Protein AF-A0A3D4P963-F1 (afdb_monomer)

Nearest PDB structures (foldseek):
  2ea6-assembly1_A  TM=4.204E-01  e=8.878E+00  Homo sapiens

Secondary structure (DSSP, 8-state):
---------S-HHHHS--HHHHHHHHHHHHTT--HHHHHHHHHHHTSTTB-TTS-B---S-S-------TT---GGGTTS--TTS-HHHH-S--EEE-TTS-EEETT-HHHHHTGGG-------------HHHHHHHHHHSS---SS-PPPPHHHHHHHHH--SSSS-S-EESS--BTTBS--TTS-GGGS-EE-SS-TTT-TTT---TT-SPPTT--HHHHHHHHHHHHHHHHHH-

Radius of gyration: 30.32 Å; Cα contacts (8 Å, |Δi|>4): 231; chains: 1; bounding box: 102×48×75 Å

Foldseek 3Di:
DDDDDDDDDDDPVVVPDPPVVVVVVVVCVVVVNDVVVVVVVVVVLVDVQQPPVSDRDDDPDDDDDDDDDQVDDDQLQFVNNDQVDPCVPSDPWDWAAAPVGGITTPVPNVCSPVVVVDDDDPPDDDPDPDRLQRLLCVQFVDGDDPVWFGAGPQLVCCVPVNDPDDDRSAADVQAADSRDQDGIPHDCSSGHQHQVDHCVVCVPNRHGPPPDDDPPDDPVNVVVVVVVVVVVVVVVD

Solvent-accessible surface area (backbone atoms only — not comparable to full-atom values): 14695 Å² total; per-residue (Å²): 139,84,84,84,86,84,88,81,88,74,67,67,70,74,70,69,56,52,70,66,58,57,50,50,55,51,51,40,53,75,72,68,54,44,74,66,53,54,51,48,53,53,50,63,47,62,37,92,53,31,43,105,79,61,45,73,56,81,75,91,65,95,77,84,85,84,86,81,62,88,93,61,76,60,53,37,62,36,74,49,42,40,86,90,47,60,59,93,77,23,44,93,68,57,71,22,73,25,78,72,74,54,54,22,8,51,87,39,52,74,58,18,67,46,39,83,79,56,84,88,81,84,81,80,79,86,91,58,94,46,70,55,55,36,44,28,22,73,48,46,76,43,78,83,52,98,88,56,56,67,39,17,58,52,21,48,49,23,62,78,66,44,66,91,62,93,58,74,63,21,72,26,82,37,40,63,55,101,37,44,59,48,26,37,78,49,62,72,91,27,31,49,49,44,29,76,37,44,60,86,83,30,71,92,74,58,54,55,58,90,74,65,71,56,96,90,49,51,71,68,59,50,52,52,50,51,52,52,49,52,58,50,53,68,72,75,107

Mean predicted aligned error: 13.85 Å

Structure (mmCIF, N/CA/C/O backbone):
data_AF-A0A3D4P963-F1
#
_entry.id   AF-A0A3D4P963-F1
#
loop_
_atom_site.group_PDB
_atom_site.id
_atom_site.type_symbol
_atom_site.label_atom_id
_atom_site.label_alt_id
_atom_site.label_comp_id
_atom_site.label_asym_id
_atom_site.label_entity_id
_atom_site.label_seq_id
_atom_site.pdbx_PDB_ins_code
_atom_site.Cartn_x
_atom_site.Cartn_y
_atom_site.Cartn_z
_atom_site.occupancy
_atom_site.B_iso_or_equiv
_atom_site.auth_seq_id
_atom_site.auth_comp_id
_atom_site.auth_asym_id
_atom_site.auth_atom_id
_atom_site.pdbx_PDB_model_num
ATOM 1 N N . MET A 1 1 ? 76.314 24.822 39.196 1.00 38.28 1 MET A N 1
ATOM 2 C CA . MET A 1 1 ? 75.036 25.157 38.535 1.00 38.28 1 MET A CA 1
ATOM 3 C C . MET A 1 1 ? 74.953 24.330 37.253 1.00 38.28 1 MET A C 1
ATOM 5 O O . MET A 1 1 ? 75.605 24.676 36.279 1.00 38.28 1 MET A O 1
ATOM 9 N N . ARG A 1 2 ? 74.315 23.150 37.299 1.00 37.66 2 ARG A N 1
ATOM 10 C CA . ARG A 1 2 ? 74.157 22.260 36.132 1.00 37.66 2 ARG A CA 1
ATOM 11 C C . ARG A 1 2 ? 72.821 22.577 35.467 1.00 37.66 2 ARG A C 1
ATOM 13 O O . ARG A 1 2 ? 71.791 22.529 36.128 1.00 37.66 2 ARG A O 1
ATOM 20 N N . ILE A 1 3 ? 72.872 22.924 34.188 1.00 46.25 3 ILE A N 1
ATOM 21 C CA . ILE A 1 3 ? 71.705 23.142 33.335 1.00 46.25 3 ILE A CA 1
ATOM 22 C C . ILE A 1 3 ? 71.207 21.758 32.904 1.00 46.25 3 ILE A C 1
ATOM 24 O O . ILE A 1 3 ? 71.937 21.026 32.240 1.00 46.25 3 ILE A O 1
ATOM 28 N N . SER A 1 4 ? 69.996 21.389 33.321 1.00 45.03 4 SER A N 1
ATOM 29 C CA . SER A 1 4 ? 69.282 20.214 32.816 1.00 45.03 4 SER A CA 1
ATOM 30 C C . SER A 1 4 ? 68.550 20.625 31.541 1.00 45.03 4 SER A C 1
ATOM 32 O O . SER A 1 4 ? 67.594 21.396 31.606 1.00 45.03 4 SER A O 1
ATOM 34 N N . GLN A 1 5 ? 69.021 20.151 30.390 1.00 55.06 5 GLN A N 1
ATOM 35 C CA . GLN A 1 5 ? 68.232 20.132 29.160 1.00 55.06 5 GLN A CA 1
ATOM 36 C C . GLN A 1 5 ? 67.312 18.907 29.204 1.00 55.06 5 GLN A C 1
ATOM 38 O O . GLN A 1 5 ? 67.747 17.864 29.675 1.00 55.06 5 GLN A O 1
ATOM 43 N N . ASP A 1 6 ? 66.042 19.087 28.824 1.00 47.69 6 ASP A N 1
ATOM 44 C CA . ASP A 1 6 ? 65.246 18.168 27.986 1.00 47.69 6 ASP A CA 1
ATOM 45 C C . ASP A 1 6 ? 63.764 18.583 28.028 1.00 47.69 6 ASP A C 1
ATOM 47 O O . ASP A 1 6 ? 62.933 18.013 28.732 1.00 47.69 6 ASP A O 1
ATOM 51 N N . SER A 1 7 ? 63.418 19.617 27.255 1.00 55.94 7 SER A N 1
ATOM 52 C CA . SER A 1 7 ? 62.023 19.899 26.902 1.00 55.94 7 SER A CA 1
ATOM 53 C C . SER A 1 7 ? 61.725 19.200 25.579 1.00 55.94 7 SER A C 1
ATOM 55 O O . SER A 1 7 ? 62.161 19.652 24.521 1.00 55.94 7 SER A O 1
ATOM 57 N N . VAL A 1 8 ? 61.019 18.070 25.630 1.00 59.50 8 VAL A N 1
ATOM 58 C CA . VAL A 1 8 ? 60.621 17.326 24.427 1.00 59.50 8 VAL A CA 1
ATOM 59 C C . VAL A 1 8 ? 59.149 17.612 24.133 1.00 59.50 8 VAL A C 1
ATOM 61 O O . VAL A 1 8 ? 58.261 17.163 24.863 1.00 59.50 8 VAL A O 1
ATOM 64 N N . TYR A 1 9 ? 58.869 18.298 23.023 1.00 57.22 9 TYR A N 1
ATOM 65 C CA . TYR A 1 9 ? 57.517 18.640 22.550 1.00 57.22 9 TYR A CA 1
ATOM 66 C C . TYR A 1 9 ? 56.825 17.463 21.836 1.00 57.22 9 TYR A C 1
ATOM 68 O O . TYR A 1 9 ? 57.452 16.756 21.046 1.00 57.22 9 TYR A O 1
ATOM 76 N N . GLY A 1 10 ? 55.551 17.194 22.152 1.00 62.53 10 GLY A N 1
ATOM 77 C CA . GLY A 1 10 ? 54.732 16.140 21.525 1.00 62.53 10 GLY A CA 1
ATOM 78 C C . GLY A 1 10 ? 53.585 15.635 22.413 1.00 62.53 10 GLY A C 1
ATOM 79 O O . GLY A 1 10 ? 53.694 15.663 23.637 1.00 62.53 10 GLY A O 1
ATOM 80 N N . CYS A 1 11 ? 52.488 15.183 21.793 1.00 66.81 11 CYS A N 1
ATOM 81 C CA . CYS A 1 11 ? 51.276 14.726 22.482 1.00 66.81 11 CYS A CA 1
ATOM 82 C C . CYS A 1 11 ? 51.560 13.484 23.350 1.00 66.81 11 CYS A C 1
ATOM 84 O O . CYS A 1 11 ? 52.163 12.514 22.883 1.00 66.81 11 CYS A O 1
ATOM 86 N N . THR A 1 12 ? 51.143 13.518 24.617 1.00 66.12 12 THR A N 1
ATOM 87 C CA . THR A 1 12 ? 51.399 12.470 25.622 1.00 66.12 12 THR A CA 1
ATOM 88 C C . THR A 1 12 ? 50.814 11.118 25.228 1.00 66.12 12 THR A C 1
ATOM 90 O O . THR A 1 12 ? 51.438 10.092 25.489 1.00 66.12 12 THR A O 1
ATOM 93 N N . ASP A 1 13 ? 49.683 11.122 24.523 1.00 64.19 13 ASP A N 1
ATOM 94 C CA . ASP A 1 13 ? 48.957 9.911 24.121 1.00 64.19 13 ASP A CA 1
ATOM 95 C C . ASP A 1 13 ? 49.692 9.119 23.035 1.00 64.19 13 ASP A C 1
ATOM 97 O O . ASP A 1 13 ? 49.650 7.892 22.996 1.00 64.19 13 ASP A O 1
ATOM 101 N N . PHE A 1 14 ? 50.453 9.811 22.185 1.00 64.50 14 PHE A N 1
ATOM 102 C CA . PHE A 1 14 ? 51.288 9.158 21.177 1.00 64.50 14 PHE A CA 1
ATOM 103 C C . PHE A 1 14 ? 52.550 8.532 21.792 1.00 64.50 14 PHE A C 1
ATOM 105 O O . PHE A 1 14 ? 53.125 7.601 21.233 1.00 64.50 14 PHE A O 1
ATOM 112 N N . ARG A 1 15 ? 52.985 9.033 22.956 1.00 65.00 15 ARG A N 1
ATOM 113 C CA . ARG A 1 15 ? 54.165 8.542 23.690 1.00 65.00 15 ARG A CA 1
ATOM 114 C C . ARG A 1 15 ? 53.837 7.395 24.637 1.00 65.00 15 ARG A C 1
ATOM 116 O O . ARG A 1 15 ? 54.702 6.565 24.900 1.00 65.00 15 ARG A O 1
ATOM 123 N N . SER A 1 16 ? 52.610 7.355 25.153 1.00 71.88 16 SER A N 1
ATOM 124 C CA . SER A 1 16 ? 52.119 6.282 26.020 1.00 71.88 16 SER A CA 1
ATOM 125 C C . SER A 1 16 ? 51.611 5.067 25.240 1.00 71.88 16 SER A C 1
ATOM 127 O O . SER A 1 16 ? 51.300 4.045 25.852 1.00 71.88 16 SER A O 1
ATOM 129 N N . MET A 1 17 ? 51.562 5.137 23.903 1.00 76.69 17 MET A N 1
ATOM 130 C CA . MET A 1 17 ? 51.107 4.030 23.072 1.00 76.69 17 MET A CA 1
ATOM 131 C C . MET A 1 17 ? 52.102 2.856 23.150 1.00 76.69 17 MET A C 1
ATOM 133 O O . MET A 1 17 ? 53.249 2.970 22.706 1.00 76.69 17 MET A O 1
ATOM 137 N N . PRO A 1 18 ? 51.709 1.696 23.705 1.00 82.25 18 PRO A N 1
ATOM 138 C CA . PRO A 1 18 ? 52.599 0.552 23.795 1.00 82.25 18 PRO A CA 1
ATOM 139 C C . PRO A 1 18 ? 52.950 0.054 22.389 1.00 82.25 18 PRO A C 1
ATOM 141 O O . PRO A 1 18 ? 52.079 -0.059 21.528 1.00 82.25 18 PRO A O 1
ATOM 144 N N . ARG A 1 19 ? 54.213 -0.350 22.178 1.00 79.00 19 ARG A N 1
ATOM 145 C CA . ARG A 1 19 ? 54.725 -0.937 20.915 1.00 79.00 19 ARG A CA 1
ATOM 146 C C . ARG A 1 19 ? 53.775 -1.956 20.278 1.00 79.00 19 ARG A C 1
ATOM 148 O O . ARG A 1 19 ? 53.667 -2.029 19.062 1.00 79.00 19 ARG A O 1
ATOM 155 N N . ARG A 1 20 ? 53.075 -2.726 21.113 1.00 79.69 20 ARG A N 1
ATOM 156 C CA . ARG A 1 20 ? 52.067 -3.708 20.707 1.00 79.69 20 ARG A CA 1
ATOM 157 C C . ARG A 1 20 ? 50.903 -3.083 19.939 1.00 79.69 20 ARG A C 1
ATOM 159 O O . ARG A 1 20 ? 50.539 -3.621 18.909 1.00 79.69 20 ARG A O 1
ATOM 166 N N . GLN A 1 21 ? 50.358 -1.960 20.403 1.00 76.62 21 GLN A N 1
ATOM 167 C CA . GLN A 1 21 ? 49.265 -1.255 19.724 1.00 76.62 21 GLN A CA 1
ATOM 168 C C . GLN A 1 21 ? 49.734 -0.646 18.400 1.00 76.62 21 GLN A C 1
ATOM 170 O O . GLN A 1 21 ? 49.014 -0.709 17.411 1.00 76.62 21 GLN A O 1
ATOM 175 N N . MET A 1 22 ? 50.971 -0.146 18.351 1.00 78.81 22 MET A N 1
ATOM 176 C CA . MET A 1 22 ? 51.565 0.387 17.122 1.00 78.81 22 MET A CA 1
ATOM 177 C C . MET A 1 22 ? 51.793 -0.712 16.070 1.00 78.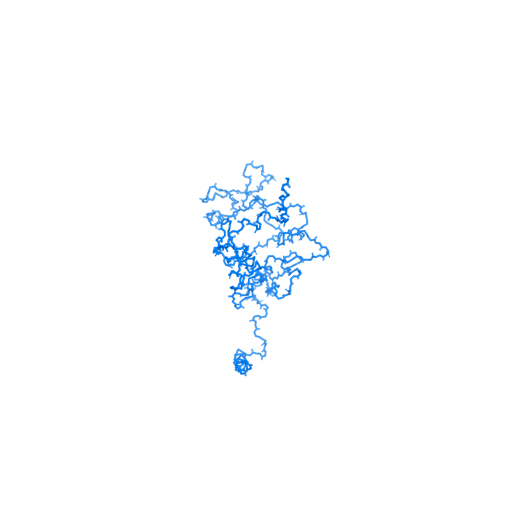81 22 MET A C 1
ATOM 179 O O . MET A 1 22 ? 51.463 -0.534 14.900 1.00 78.81 22 MET A O 1
ATOM 183 N N . LEU A 1 23 ? 52.287 -1.881 16.494 1.00 78.81 23 LEU A N 1
ATOM 184 C CA . LEU A 1 23 ? 52.400 -3.064 15.635 1.00 78.81 23 LEU A CA 1
ATOM 185 C C . LEU A 1 23 ? 51.026 -3.593 15.214 1.00 78.81 23 LEU A C 1
ATOM 187 O O . LEU A 1 23 ? 50.857 -3.981 14.067 1.00 78.81 23 LEU A O 1
ATOM 191 N N . GLN A 1 24 ? 50.035 -3.571 16.104 1.00 73.62 24 GLN A N 1
ATOM 192 C CA . GLN A 1 24 ? 48.673 -4.008 15.805 1.00 73.62 24 GLN A CA 1
ATOM 193 C C . GLN A 1 24 ? 48.004 -3.089 14.771 1.00 73.62 24 GLN A C 1
ATOM 195 O O . GLN A 1 24 ? 47.422 -3.585 13.813 1.00 73.62 24 GLN A O 1
ATOM 200 N N . ALA A 1 25 ? 48.169 -1.768 14.892 1.00 70.19 25 ALA A N 1
ATOM 201 C CA . ALA A 1 25 ? 47.706 -0.800 13.896 1.00 70.19 25 ALA A CA 1
ATOM 202 C C . ALA A 1 25 ? 48.433 -0.957 12.545 1.00 70.19 25 ALA A C 1
ATOM 204 O O . ALA A 1 25 ? 47.795 -0.912 11.495 1.00 70.19 25 ALA A O 1
ATOM 205 N N . GLY A 1 26 ? 49.750 -1.201 12.561 1.00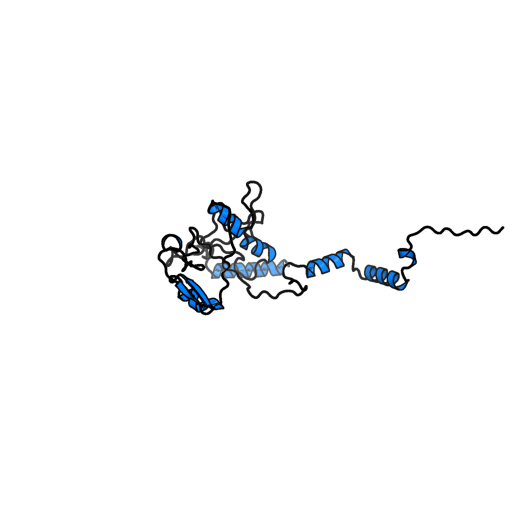 73.88 26 GLY A N 1
ATOM 206 C CA . GLY A 1 26 ? 50.535 -1.452 11.347 1.00 73.88 26 GLY A CA 1
ATOM 207 C C . GLY A 1 26 ? 50.153 -2.753 10.633 1.00 73.88 26 GLY A C 1
ATOM 208 O O . GLY A 1 26 ? 50.011 -2.756 9.414 1.00 73.88 26 GLY A O 1
ATOM 209 N N . VAL A 1 27 ? 49.924 -3.838 11.382 1.00 74.56 27 VAL A N 1
ATOM 210 C CA . VAL A 1 27 ? 49.507 -5.145 10.840 1.00 74.56 27 VAL A CA 1
ATOM 211 C C . VAL A 1 27 ? 48.097 -5.087 10.247 1.00 74.56 27 VAL A C 1
ATOM 213 O O . VAL A 1 27 ? 47.847 -5.684 9.205 1.00 74.56 27 VAL A O 1
ATOM 216 N N . LEU A 1 28 ? 47.173 -4.341 10.861 1.00 68.06 28 LEU A N 1
ATOM 217 C CA . LEU A 1 28 ? 45.835 -4.134 10.292 1.00 68.06 28 LEU A CA 1
ATOM 218 C C . LEU A 1 28 ? 45.898 -3.398 8.943 1.00 68.06 28 LEU A C 1
ATOM 220 O O . LEU A 1 28 ? 45.198 -3.779 8.006 1.00 68.06 28 LEU A O 1
ATOM 224 N N . GLY A 1 29 ? 46.801 -2.418 8.814 1.00 70.31 29 GLY A N 1
ATOM 225 C CA . GLY A 1 29 ? 47.057 -1.728 7.548 1.00 70.31 29 GLY A CA 1
ATOM 226 C C . GLY A 1 29 ? 47.690 -2.619 6.470 1.00 70.31 29 GLY A C 1
ATOM 227 O O . GLY A 1 29 ? 47.308 -2.521 5.306 1.00 70.31 29 GLY A O 1
ATOM 228 N N . THR A 1 30 ? 48.617 -3.522 6.824 1.00 70.75 30 THR A N 1
ATOM 229 C CA . THR A 1 30 ?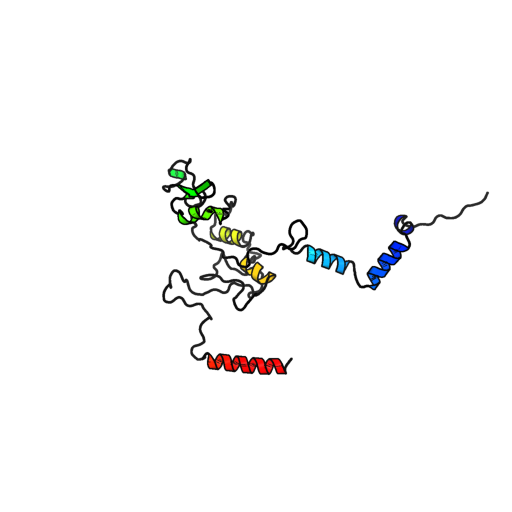 49.253 -4.435 5.847 1.00 70.75 30 THR A CA 1
ATOM 230 C C . THR A 1 30 ? 48.338 -5.567 5.387 1.00 70.75 30 THR A C 1
ATOM 232 O O . THR A 1 30 ? 48.527 -6.088 4.290 1.00 70.75 30 THR A O 1
ATOM 235 N N . LEU A 1 31 ? 47.335 -5.931 6.189 1.00 75.12 31 LEU A N 1
ATOM 236 C CA . LEU A 1 31 ? 46.283 -6.882 5.814 1.00 75.12 31 LEU A CA 1
ATOM 237 C C . LEU A 1 31 ? 45.191 -6.255 4.926 1.00 75.12 31 LEU A C 1
ATOM 239 O O . LEU A 1 31 ? 44.236 -6.939 4.567 1.00 75.12 31 LEU A O 1
ATOM 243 N N . GLY A 1 32 ? 45.328 -4.976 4.554 1.00 71.75 32 GLY A N 1
ATOM 244 C CA . GLY A 1 32 ? 44.416 -4.298 3.633 1.00 71.75 32 GLY A CA 1
ATOM 245 C C . GLY A 1 32 ? 43.069 -3.917 4.245 1.00 71.75 32 GLY A C 1
ATOM 246 O O . GLY A 1 32 ? 42.165 -3.552 3.505 1.00 71.75 32 GLY A O 1
ATOM 247 N N . LEU A 1 33 ? 42.925 -3.981 5.573 1.00 75.50 33 LEU A N 1
ATOM 248 C CA . LEU A 1 33 ? 41.738 -3.493 6.268 1.00 75.50 33 LEU A CA 1
ATOM 249 C C . LEU A 1 33 ? 41.920 -2.007 6.553 1.00 75.50 33 LEU A C 1
ATOM 251 O O . LEU A 1 33 ? 42.519 -1.605 7.555 1.00 75.50 33 LEU A O 1
ATOM 255 N N . SER A 1 34 ? 41.430 -1.176 5.640 1.00 80.69 34 SER A N 1
ATOM 256 C CA . SER A 1 34 ? 41.402 0.262 5.861 1.00 80.69 34 SER A CA 1
ATOM 257 C C . SER A 1 34 ? 40.269 0.642 6.820 1.00 80.69 34 SER A C 1
ATOM 259 O O . SER A 1 34 ? 39.290 -0.085 6.995 1.00 80.69 34 SER A O 1
ATOM 261 N N . MET A 1 35 ? 40.354 1.836 7.410 1.00 73.19 35 MET A N 1
ATOM 262 C CA . MET A 1 35 ? 39.223 2.418 8.144 1.00 73.19 35 MET A CA 1
ATOM 263 C C . MET A 1 35 ? 37.969 2.519 7.251 1.00 73.19 35 MET A C 1
ATOM 265 O O . MET A 1 35 ? 36.854 2.411 7.745 1.00 73.19 35 MET A O 1
ATOM 269 N N . ALA A 1 36 ? 38.140 2.675 5.932 1.00 78.06 36 ALA A N 1
ATOM 270 C CA . ALA A 1 36 ? 37.030 2.664 4.985 1.00 78.06 36 ALA A CA 1
ATOM 271 C C . ALA A 1 36 ? 36.392 1.269 4.853 1.00 78.06 36 ALA A C 1
ATOM 273 O O . ALA A 1 36 ? 35.172 1.182 4.762 1.00 78.06 36 ALA A O 1
ATOM 274 N N . ASP A 1 37 ? 37.175 0.187 4.914 1.00 76.88 37 ASP A N 1
ATOM 275 C CA . ASP A 1 37 ? 36.643 -1.183 4.944 1.00 76.88 37 ASP A CA 1
ATOM 276 C C . ASP A 1 37 ? 35.915 -1.467 6.259 1.00 76.88 37 ASP A C 1
ATOM 278 O O . ASP A 1 37 ? 34.853 -2.085 6.250 1.00 76.88 37 ASP A O 1
ATOM 282 N N . LEU A 1 38 ? 36.432 -0.950 7.380 1.00 78.31 38 LEU A N 1
ATOM 283 C CA . LEU A 1 38 ? 35.746 -1.018 8.671 1.00 78.31 38 LEU A CA 1
ATOM 284 C C . LEU A 1 38 ? 34.402 -0.277 8.625 1.00 78.31 38 LEU A C 1
ATOM 286 O O . LEU A 1 38 ? 33.386 -0.838 9.029 1.00 78.31 38 LEU A O 1
ATOM 290 N N . PHE A 1 39 ? 34.374 0.946 8.089 1.00 78.56 39 PHE A N 1
ATOM 291 C CA . PHE A 1 39 ? 33.130 1.699 7.928 1.00 78.56 39 PHE A CA 1
ATOM 292 C C . PHE A 1 39 ? 32.174 1.049 6.926 1.00 78.56 39 PHE A C 1
ATOM 294 O O . PHE A 1 39 ? 30.967 1.088 7.146 1.00 78.56 39 PHE A O 1
ATOM 301 N N . ARG A 1 40 ? 32.678 0.403 5.866 1.00 75.62 40 ARG A N 1
ATOM 302 C CA . ARG A 1 40 ? 31.843 -0.351 4.921 1.00 75.62 40 ARG A CA 1
ATOM 303 C C . ARG A 1 40 ? 31.201 -1.566 5.588 1.00 75.62 40 ARG A C 1
ATOM 305 O O . ARG A 1 40 ? 30.007 -1.769 5.422 1.00 75.62 40 ARG A O 1
ATOM 312 N N . LEU A 1 41 ? 31.956 -2.322 6.385 1.00 74.88 41 LEU A N 1
ATOM 313 C CA . LEU A 1 41 ? 31.431 -3.467 7.139 1.00 74.88 41 LEU A CA 1
ATOM 314 C C . LEU A 1 41 ? 30.415 -3.036 8.207 1.00 74.88 41 LEU A C 1
ATOM 316 O O . LEU A 1 41 ? 29.376 -3.672 8.356 1.00 74.88 41 LEU A O 1
ATOM 320 N N . GLN A 1 42 ? 30.665 -1.923 8.902 1.00 71.19 42 GLN A N 1
ATOM 321 C CA . GLN A 1 42 ? 29.699 -1.342 9.842 1.00 71.19 42 GLN A CA 1
ATOM 322 C C . GLN A 1 42 ? 28.430 -0.846 9.135 1.00 71.19 42 GLN A C 1
ATOM 324 O O . GLN A 1 42 ? 27.331 -1.008 9.665 1.00 71.19 42 GLN A O 1
ATOM 329 N N . ALA A 1 43 ? 28.562 -0.271 7.936 1.00 67.25 43 ALA A N 1
ATOM 330 C CA . ALA A 1 43 ? 27.434 0.148 7.106 1.00 67.25 43 ALA A CA 1
ATOM 331 C C . ALA A 1 43 ? 26.621 -1.050 6.581 1.00 67.25 43 ALA A C 1
ATOM 333 O O . ALA A 1 43 ? 25.394 -0.999 6.554 1.00 67.25 43 ALA A O 1
ATOM 334 N N . GLU A 1 44 ? 27.285 -2.151 6.217 1.00 63.81 44 GLU A N 1
ATOM 335 C CA . GLU A 1 44 ? 26.628 -3.411 5.844 1.00 63.81 44 GLU A CA 1
ATOM 336 C C . GLU A 1 44 ? 25.860 -4.027 7.027 1.00 63.81 44 GLU A C 1
ATOM 338 O O . GLU A 1 44 ? 24.758 -4.547 6.844 1.00 63.81 44 GLU A O 1
ATOM 343 N N . GLU A 1 45 ? 26.387 -3.910 8.249 1.00 55.19 45 GLU A N 1
ATOM 344 C CA . GLU A 1 45 ? 25.707 -4.332 9.482 1.00 55.19 45 GLU A CA 1
ATOM 345 C C . GLU A 1 45 ? 24.512 -3.423 9.840 1.00 55.19 45 GLU A C 1
ATOM 347 O O . GLU A 1 45 ? 23.538 -3.880 10.438 1.00 55.19 45 GLU A O 1
ATOM 352 N N . THR A 1 46 ? 24.538 -2.155 9.414 1.00 51.06 46 THR A N 1
ATOM 353 C CA . THR A 1 46 ? 23.444 -1.177 9.589 1.00 51.06 46 THR A CA 1
ATOM 354 C C . THR A 1 46 ? 22.501 -1.069 8.391 1.00 51.06 46 THR A C 1
ATOM 356 O O . THR A 1 46 ? 21.678 -0.150 8.340 1.00 51.06 46 THR A O 1
ATOM 359 N N . MET A 1 47 ? 22.537 -2.020 7.448 1.00 52.41 47 MET A N 1
ATOM 360 C CA . MET A 1 47 ? 21.496 -2.097 6.423 1.00 52.41 47 MET A CA 1
ATOM 361 C C . MET A 1 47 ? 20.101 -2.110 7.079 1.00 52.41 47 MET A C 1
ATOM 363 O O . MET A 1 47 ? 19.918 -2.760 8.109 1.00 52.41 47 MET A O 1
ATOM 367 N N . PRO A 1 48 ? 19.090 -1.441 6.491 1.00 51.66 48 PRO A N 1
ATOM 368 C CA . PRO A 1 48 ? 17.782 -1.181 7.116 1.00 51.66 48 PRO A CA 1
ATOM 369 C C . PRO A 1 48 ? 16.957 -2.435 7.473 1.00 51.66 48 PRO A C 1
ATOM 371 O O . PRO A 1 48 ? 15.871 -2.332 8.036 1.00 51.66 48 PRO A O 1
ATOM 374 N N . THR A 1 49 ? 17.468 -3.631 7.172 1.00 49.00 49 THR A N 1
ATOM 375 C CA . THR A 1 49 ? 16.931 -4.929 7.603 1.00 49.00 49 THR A CA 1
ATOM 376 C C . THR A 1 49 ? 17.526 -5.452 8.920 1.00 49.00 49 THR A C 1
ATOM 378 O O . THR A 1 49 ? 17.134 -6.527 9.380 1.00 49.00 49 THR A O 1
ATOM 381 N N . ALA A 1 50 ? 18.492 -4.758 9.525 1.00 45.41 50 ALA A N 1
ATOM 382 C CA . ALA A 1 50 ? 19.033 -5.101 10.834 1.00 45.41 50 ALA A CA 1
ATOM 383 C C . ALA A 1 50 ? 18.103 -4.561 11.928 1.00 45.41 50 ALA A C 1
ATOM 385 O O . ALA A 1 50 ? 17.808 -3.369 11.996 1.00 45.41 50 ALA A O 1
ATOM 386 N N . GLY A 1 51 ? 17.599 -5.448 12.787 1.00 50.56 51 GLY A N 1
ATOM 387 C CA . GLY A 1 51 ? 16.816 -5.039 13.950 1.00 50.56 51 GLY A CA 1
ATOM 388 C C . GLY A 1 51 ? 17.640 -4.195 14.920 1.00 50.56 51 GLY A C 1
ATOM 389 O O . GLY A 1 51 ? 18.861 -4.120 14.809 1.00 50.56 51 GLY A O 1
ATOM 390 N N . ALA A 1 52 ? 16.991 -3.645 15.950 1.00 52.66 52 ALA A N 1
ATOM 391 C CA . ALA A 1 52 ? 17.617 -2.829 17.002 1.00 52.66 52 ALA A CA 1
ATOM 392 C C . ALA A 1 52 ? 18.795 -3.501 17.762 1.00 52.66 52 ALA A C 1
ATOM 394 O O . ALA A 1 52 ? 19.382 -2.892 18.649 1.00 52.66 52 ALA A O 1
ATOM 395 N N . SER A 1 53 ? 19.138 -4.752 17.436 1.00 56.47 53 SER A N 1
ATOM 396 C CA . SER A 1 53 ? 20.234 -5.546 18.001 1.00 56.47 53 SER A CA 1
ATOM 397 C C . SER A 1 53 ? 21.330 -5.931 16.991 1.00 56.47 53 SER A C 1
ATOM 399 O O . SER A 1 53 ? 22.125 -6.818 17.292 1.00 56.47 53 SER A O 1
ATOM 401 N N . GLY A 1 54 ? 21.358 -5.347 15.784 1.00 53.03 54 GLY A N 1
ATOM 402 C CA . GLY A 1 54 ? 22.341 -5.690 14.738 1.00 53.03 54 GLY A CA 1
ATOM 403 C C . GLY A 1 54 ? 22.117 -7.062 14.084 1.00 53.03 54 GLY A C 1
ATOM 404 O O . GLY A 1 54 ? 22.826 -7.453 13.164 1.00 53.03 54 GLY A O 1
ATOM 405 N N . LYS A 1 55 ? 21.097 -7.815 14.517 1.00 57.91 55 LYS A N 1
ATOM 406 C CA . LYS A 1 55 ? 20.700 -9.067 13.867 1.00 57.91 55 LYS A CA 1
ATOM 407 C C . LYS A 1 55 ? 19.850 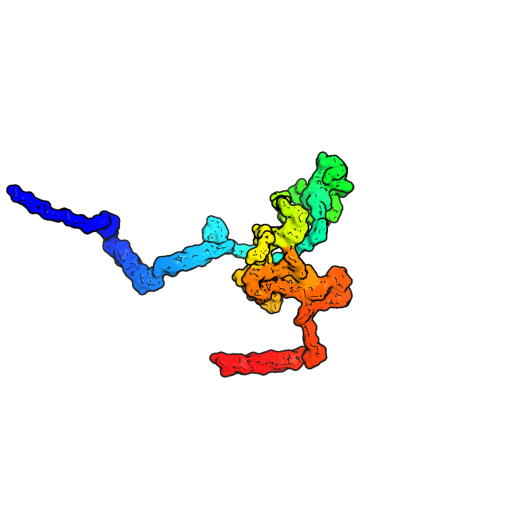-8.773 12.639 1.00 57.91 55 LYS A C 1
ATOM 409 O O . LYS A 1 55 ? 18.827 -8.092 12.741 1.00 57.91 55 LYS A O 1
ATOM 414 N N . LYS A 1 56 ? 20.241 -9.354 11.502 1.00 59.84 56 LYS A N 1
ATOM 415 C CA . LYS A 1 56 ? 19.425 -9.408 10.286 1.00 59.84 56 LYS A CA 1
ATOM 416 C C . LYS A 1 56 ? 18.065 -10.017 10.636 1.00 59.84 56 LYS A C 1
ATOM 418 O O . LYS A 1 56 ? 17.994 -11.161 11.088 1.00 59.84 56 LYS A O 1
ATOM 423 N N . ILE A 1 57 ? 16.998 -9.235 10.500 1.00 70.44 57 ILE A N 1
ATOM 424 C CA . ILE A 1 57 ? 15.641 -9.735 10.700 1.00 70.44 57 ILE A CA 1
ATOM 425 C C . ILE A 1 57 ? 15.275 -10.518 9.446 1.00 70.44 57 ILE A C 1
ATOM 427 O O . ILE A 1 57 ? 15.177 -9.950 8.360 1.00 70.44 57 ILE A O 1
ATOM 431 N N . GLU A 1 58 ? 15.057 -11.821 9.601 1.00 78.88 58 GLU A N 1
ATOM 432 C CA . GLU A 1 58 ? 14.508 -12.633 8.521 1.00 78.88 58 GLU A CA 1
ATOM 433 C C . GLU A 1 58 ? 13.075 -12.159 8.213 1.00 78.88 58 GLU A C 1
ATOM 435 O O . GLU A 1 58 ? 12.224 -12.121 9.116 1.00 78.88 58 GLU A O 1
ATOM 440 N N . PRO A 1 59 ? 12.786 -11.745 6.966 1.00 77.50 59 PRO A N 1
ATOM 441 C CA . PRO A 1 59 ? 11.494 -11.175 6.625 1.00 77.50 59 PRO A CA 1
ATOM 442 C C . PRO A 1 59 ? 10.407 -12.247 6.719 1.00 77.50 59 PRO A C 1
ATOM 444 O O . PRO A 1 59 ? 10.453 -13.267 6.036 1.00 77.50 59 PRO A O 1
ATOM 447 N N . ARG A 1 60 ? 9.380 -11.999 7.539 1.00 83.56 60 ARG A N 1
ATOM 448 C CA . ARG A 1 60 ? 8.221 -12.907 7.648 1.00 83.56 60 ARG A CA 1
ATOM 449 C C . ARG A 1 60 ? 7.301 -12.838 6.427 1.00 83.56 60 ARG A C 1
ATOM 451 O O . ARG A 1 60 ? 6.609 -13.807 6.139 1.00 83.56 60 ARG A O 1
ATOM 458 N N . ALA A 1 61 ? 7.279 -11.702 5.731 1.00 85.00 61 ALA A N 1
ATOM 459 C CA . ALA A 1 61 ? 6.484 -11.480 4.529 1.00 85.00 61 ALA A CA 1
ATOM 460 C C . ALA A 1 61 ? 7.401 -11.141 3.351 1.00 85.00 61 ALA A C 1
ATOM 462 O O . ALA A 1 61 ? 8.242 -10.249 3.443 1.00 85.00 61 ALA A O 1
ATOM 463 N N . MET A 1 62 ? 7.226 -11.853 2.239 1.00 85.69 62 MET A N 1
ATOM 464 C CA . MET A 1 62 ? 8.042 -11.678 1.032 1.00 85.69 62 MET A CA 1
ATOM 465 C C . MET A 1 62 ? 7.384 -10.738 0.016 1.00 85.69 62 MET A C 1
ATOM 467 O O . MET A 1 62 ? 8.085 -10.123 -0.787 1.00 85.69 62 MET A O 1
ATOM 471 N N . SER A 1 63 ? 6.061 -10.609 0.065 1.00 88.69 63 SER A N 1
ATOM 472 C CA . SER A 1 63 ? 5.255 -9.843 -0.882 1.00 88.69 63 SER A CA 1
ATOM 473 C C . SER A 1 63 ? 4.192 -9.053 -0.129 1.00 88.69 63 SER A C 1
ATOM 475 O O . SER A 1 63 ? 3.699 -9.503 0.905 1.00 88.69 63 SER A O 1
ATOM 477 N N . VAL A 1 64 ? 3.835 -7.885 -0.659 1.00 91.31 64 VAL A N 1
ATOM 478 C CA . VAL A 1 64 ? 2.817 -7.002 -0.084 1.00 91.31 64 VAL A CA 1
ATOM 479 C C . VAL A 1 64 ? 1.765 -6.723 -1.146 1.00 91.31 64 VAL A C 1
ATOM 481 O O . VAL A 1 64 ? 2.100 -6.374 -2.275 1.00 91.31 64 VAL A O 1
ATOM 484 N N . ILE A 1 65 ? 0.495 -6.869 -0.772 1.00 93.06 65 ILE A N 1
ATOM 485 C CA . ILE A 1 65 ? -0.641 -6.429 -1.581 1.00 93.06 65 ILE A CA 1
ATOM 486 C C . ILE A 1 65 ? -1.197 -5.179 -0.914 1.00 93.06 65 ILE A C 1
ATOM 488 O O . ILE A 1 65 ? -1.681 -5.237 0.215 1.00 93.06 65 ILE A O 1
ATOM 492 N N . GLN A 1 66 ? -1.122 -4.052 -1.615 1.00 91.75 66 GLN A N 1
ATOM 493 C CA . GLN A 1 66 ? -1.715 -2.803 -1.162 1.00 91.75 66 GLN A CA 1
ATOM 494 C C . GLN A 1 66 ? -3.079 -2.617 -1.827 1.00 91.75 66 GLN A C 1
ATOM 496 O O . GLN A 1 66 ? -3.169 -2.476 -3.045 1.00 91.75 66 GLN A O 1
ATOM 501 N N . ILE A 1 67 ? -4.137 -2.602 -1.019 1.00 90.12 67 ILE A N 1
ATOM 502 C CA . ILE A 1 67 ? -5.502 -2.334 -1.477 1.00 90.12 67 ILE A CA 1
ATOM 503 C C . ILE A 1 67 ? -5.817 -0.875 -1.154 1.00 90.12 67 ILE A C 1
ATOM 505 O O . ILE A 1 67 ? -5.994 -0.519 0.009 1.00 90.12 67 ILE A O 1
ATOM 509 N N . ASN A 1 68 ? -5.870 -0.031 -2.182 1.00 87.31 68 ASN A N 1
ATOM 510 C CA . ASN A 1 68 ? -6.318 1.352 -2.056 1.00 87.31 68 ASN A CA 1
ATOM 511 C C . ASN A 1 68 ? -7.783 1.455 -2.494 1.00 87.31 68 ASN A C 1
ATOM 513 O O . ASN A 1 68 ? -8.123 1.052 -3.605 1.00 87.31 68 ASN A O 1
ATOM 517 N N . LEU A 1 69 ? -8.642 2.000 -1.633 1.00 86.56 69 LEU A N 1
ATOM 518 C CA . LEU A 1 69 ? -10.073 2.159 -1.894 1.00 86.56 69 LEU A CA 1
ATOM 519 C C . LEU A 1 69 ? -10.386 3.648 -2.120 1.00 86.56 69 LEU A C 1
ATOM 521 O O . LEU A 1 69 ? -10.626 4.364 -1.146 1.00 86.56 69 LEU A O 1
ATOM 525 N N . PRO A 1 70 ? -10.367 4.154 -3.370 1.00 80.00 70 PRO A N 1
ATOM 526 C CA . PRO A 1 70 ? -10.730 5.542 -3.648 1.00 80.00 70 PRO A CA 1
ATOM 527 C C . PRO A 1 70 ? -12.201 5.792 -3.282 1.00 80.00 70 PRO A C 1
ATOM 529 O O . PRO A 1 70 ? -13.064 4.967 -3.566 1.00 80.00 70 PRO A O 1
ATOM 532 N N . GLY A 1 71 ? -12.481 6.917 -2.618 1.00 80.19 71 GLY A N 1
ATOM 533 C CA . GLY A 1 71 ? -13.785 7.202 -1.995 1.00 80.19 71 GLY A CA 1
ATOM 534 C C . GLY A 1 71 ? -13.912 6.665 -0.563 1.00 80.19 71 GLY A C 1
ATOM 535 O O . GLY A 1 71 ? -14.639 7.243 0.237 1.00 80.19 71 GLY A O 1
ATOM 536 N N . GLY A 1 72 ? -13.107 5.658 -0.213 1.00 75.31 72 GLY A N 1
ATOM 537 C CA . GLY A 1 72 ? -12.919 5.168 1.146 1.00 75.31 72 GLY A CA 1
ATOM 538 C C . GLY A 1 72 ? -14.089 4.365 1.708 1.00 75.31 72 GLY A C 1
ATOM 539 O O . GLY A 1 72 ? -15.221 4.421 1.237 1.00 75.31 72 GLY A O 1
ATOM 540 N N . PHE A 1 73 ? -13.780 3.614 2.760 1.00 83.69 73 PHE A N 1
ATOM 541 C CA . PHE A 1 73 ? -14.766 2.994 3.632 1.00 83.69 73 PHE A CA 1
ATOM 542 C C . PHE A 1 73 ? -14.698 3.717 4.987 1.00 83.69 73 PHE A C 1
ATOM 544 O O . PHE A 1 73 ? -13.604 3.769 5.562 1.00 83.69 73 PHE A O 1
ATOM 551 N N . PRO A 1 74 ? -15.785 4.335 5.492 1.00 88.38 74 PRO A N 1
ATOM 552 C CA . PRO A 1 74 ? -15.729 5.111 6.729 1.00 88.38 74 PRO A CA 1
ATOM 553 C C . PRO A 1 74 ? -15.213 4.278 7.908 1.00 88.38 74 PRO A C 1
ATOM 555 O O . PRO A 1 74 ? -15.579 3.116 8.078 1.00 88.38 74 PRO A O 1
ATOM 558 N N . HIS A 1 75 ? -14.370 4.864 8.764 1.00 90.00 75 HIS A N 1
ATOM 559 C CA . HIS A 1 75 ? -13.780 4.134 9.898 1.00 90.00 75 HIS A CA 1
ATOM 560 C C . HIS A 1 75 ? -14.844 3.606 10.878 1.00 90.00 75 HIS A C 1
ATOM 562 O O . HIS A 1 75 ? -14.743 2.471 11.344 1.00 90.00 75 HIS A O 1
ATOM 568 N N . HIS A 1 76 ? -15.892 4.399 11.128 1.00 90.94 76 HIS A N 1
ATOM 569 C CA . HIS A 1 76 ? -16.992 4.036 12.026 1.00 90.94 76 HIS A CA 1
ATOM 570 C C . HIS A 1 76 ? -17.927 2.959 11.457 1.00 90.94 76 HIS A C 1
ATOM 572 O O . HIS A 1 76 ? -18.619 2.297 12.223 1.00 90.94 76 HIS A O 1
ATOM 578 N N . GLU A 1 77 ? -17.901 2.720 10.145 1.00 91.62 77 GLU A N 1
ATOM 579 C CA . GLU A 1 77 ? -18.661 1.644 9.492 1.00 91.62 77 GLU A CA 1
ATOM 580 C C . GLU A 1 77 ? -17.782 0.431 9.156 1.00 91.62 77 GLU A C 1
ATOM 582 O O . GLU A 1 77 ? -18.233 -0.495 8.489 1.00 91.62 77 GLU A O 1
ATOM 587 N N . SER A 1 78 ? -16.524 0.415 9.616 1.00 93.25 78 SER A N 1
ATOM 588 C CA . SER A 1 78 ? -15.534 -0.602 9.259 1.00 93.25 78 SER A CA 1
ATOM 589 C C . SER A 1 78 ? -14.829 -1.196 10.480 1.00 93.25 78 SER A C 1
ATOM 591 O O . SER A 1 78 ? -15.382 -2.057 11.164 1.00 93.25 78 SER A O 1
ATOM 593 N N . PHE A 1 79 ? -13.602 -0.762 10.761 1.00 93.69 79 PHE A N 1
ATOM 594 C CA . PHE A 1 79 ? -12.719 -1.350 11.769 1.00 93.69 79 PHE A CA 1
ATOM 595 C C . PHE A 1 79 ? -12.747 -0.623 13.121 1.00 93.69 79 PHE A C 1
ATOM 597 O O . PHE A 1 79 ? -12.076 -1.057 14.062 1.00 93.69 79 PHE A O 1
ATOM 604 N N . ASP A 1 80 ? -13.473 0.491 13.230 1.00 93.56 80 ASP A N 1
ATOM 605 C CA . ASP A 1 80 ? -13.550 1.309 14.445 1.00 93.56 80 ASP A CA 1
ATOM 606 C C . ASP A 1 80 ? -14.974 1.846 14.693 1.00 93.56 80 ASP A C 1
ATOM 608 O O . ASP A 1 80 ? -15.184 3.065 14.727 1.00 93.56 80 ASP A O 1
ATOM 612 N N . PRO A 1 81 ? -15.976 0.955 14.838 1.00 94.19 81 PRO A N 1
ATOM 613 C CA . PRO A 1 81 ? -17.336 1.380 15.135 1.00 94.19 81 PRO A CA 1
ATOM 614 C C . PRO A 1 81 ? -17.392 2.108 16.478 1.00 94.19 81 PRO A C 1
ATOM 616 O O . PRO A 1 81 ? -16.660 1.789 17.416 1.00 94.19 81 PRO A O 1
ATOM 619 N N . LYS A 1 82 ? -18.287 3.093 16.585 1.00 94.25 82 LYS A N 1
ATOM 620 C CA . LYS A 1 82 ? -18.479 3.904 17.796 1.00 94.25 82 LYS A CA 1
ATOM 621 C C . LYS A 1 82 ? -19.806 3.548 18.472 1.00 94.25 82 LYS A C 1
ATOM 623 O O . LYS A 1 82 ? -20.723 4.357 18.408 1.00 94.25 82 LYS A O 1
ATOM 628 N N . PRO A 1 83 ? -19.954 2.358 19.092 1.00 92.38 83 PRO A N 1
ATOM 629 C CA . PRO A 1 83 ? -21.244 1.890 19.614 1.00 92.38 83 PRO A CA 1
ATOM 630 C C . PRO A 1 83 ? -21.856 2.835 20.653 1.00 92.38 83 PRO A C 1
ATOM 632 O O . PRO A 1 83 ? -23.071 2.986 20.688 1.00 92.38 83 PRO A O 1
ATOM 635 N N . GLU A 1 84 ? -21.011 3.507 21.437 1.00 93.25 84 GLU A N 1
ATOM 636 C CA . GLU A 1 84 ? -21.428 4.452 22.480 1.00 93.25 84 GLU A CA 1
ATOM 637 C C . GLU A 1 84 ? -21.762 5.856 21.946 1.00 93.25 84 GLU A C 1
ATOM 639 O O . GLU A 1 84 ? -22.247 6.704 22.693 1.00 93.25 84 GLU A O 1
ATOM 644 N N . ALA A 1 85 ? -21.479 6.146 20.671 1.00 94.25 85 ALA A N 1
ATOM 645 C CA . ALA A 1 85 ? -21.805 7.440 20.083 1.00 94.25 85 ALA A CA 1
ATOM 646 C C . ALA A 1 85 ? -23.268 7.478 19.590 1.00 94.25 85 ALA A C 1
ATOM 648 O O . ALA A 1 85 ? -23.829 6.439 19.227 1.00 94.25 85 ALA A O 1
ATOM 649 N N . PRO A 1 86 ? -23.899 8.666 19.531 1.00 93.75 86 PRO A N 1
ATOM 650 C CA . PRO A 1 86 ? -25.239 8.810 18.966 1.00 93.75 86 PRO A CA 1
ATOM 651 C C . PRO A 1 86 ? -25.313 8.288 17.526 1.00 93.75 86 PRO A C 1
ATOM 653 O O . PRO A 1 86 ? -24.319 8.324 16.790 1.00 93.75 86 PRO A O 1
ATOM 656 N N . VAL A 1 87 ? -26.490 7.803 17.119 1.00 90.69 87 VAL A N 1
ATOM 657 C CA . VAL A 1 87 ? -26.699 7.151 15.811 1.00 90.69 87 VAL A CA 1
ATOM 658 C C . VAL A 1 87 ? -26.349 8.076 14.641 1.00 90.69 87 VAL A C 1
ATOM 660 O O . VAL A 1 87 ? -25.858 7.617 13.613 1.00 90.69 87 VAL A O 1
ATOM 663 N N . GLU A 1 88 ? -26.501 9.385 14.838 1.00 91.56 88 GLU A N 1
ATOM 664 C CA . GLU A 1 88 ? -26.160 10.445 13.889 1.00 91.56 88 GLU A CA 1
ATOM 665 C C . GLU A 1 88 ? -24.654 10.523 13.593 1.00 91.56 88 GLU A C 1
ATOM 667 O O . GLU A 1 88 ? -24.267 11.004 12.530 1.00 91.56 88 GLU A O 1
ATOM 672 N N . TYR A 1 89 ? -23.802 10.051 14.512 1.00 89.88 89 TYR A N 1
ATOM 673 C CA . TYR A 1 89 ? -22.341 10.080 14.378 1.00 89.88 89 TYR A CA 1
ATOM 674 C C . TYR A 1 89 ? -21.729 8.706 14.108 1.00 89.88 89 TYR A C 1
ATOM 676 O O . TYR A 1 89 ? -20.730 8.617 13.394 1.00 89.88 89 TYR A O 1
ATOM 684 N N . ARG A 1 90 ? -22.282 7.635 14.695 1.00 90.75 90 ARG A N 1
ATOM 685 C CA . ARG A 1 90 ? -21.753 6.270 14.509 1.00 90.75 90 ARG A CA 1
ATOM 686 C C . ARG A 1 90 ? -22.273 5.560 13.262 1.00 90.75 90 ARG A C 1
ATOM 688 O O . ARG A 1 90 ? -21.730 4.515 12.923 1.00 90.75 90 ARG A O 1
ATOM 695 N N . GLY A 1 91 ? -23.314 6.092 12.623 1.00 89.75 91 GLY A N 1
ATOM 696 C CA . GLY A 1 91 ? -23.985 5.456 11.493 1.00 89.75 91 GLY A CA 1
ATOM 697 C C . GLY A 1 91 ? -25.030 4.415 11.910 1.00 89.75 91 GLY A C 1
ATOM 698 O O . GLY A 1 91 ? -25.255 4.133 13.090 1.00 89.75 91 GLY A O 1
ATOM 699 N N . SER A 1 92 ? -25.707 3.844 10.913 1.00 89.75 92 SER A N 1
ATOM 700 C CA . SER A 1 92 ? -26.829 2.912 11.116 1.00 89.75 92 SER A CA 1
ATOM 701 C C . SER A 1 92 ? -26.393 1.481 11.441 1.00 89.75 92 SER A C 1
ATOM 703 O O . SER A 1 92 ? -27.204 0.683 11.908 1.00 89.75 92 SER A O 1
ATOM 705 N N . PHE A 1 93 ? -25.125 1.159 11.195 1.00 91.81 93 PHE A N 1
ATOM 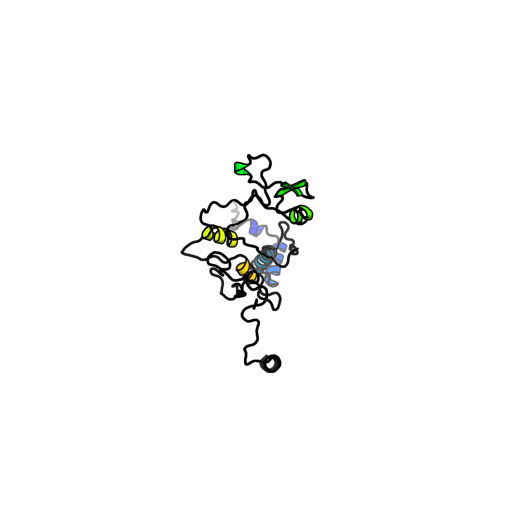706 C CA . PHE A 1 93 ? -24.570 -0.180 11.352 1.00 91.81 93 PHE A CA 1
ATOM 707 C C . PHE A 1 93 ? -24.345 -0.554 12.820 1.00 91.81 93 PHE A C 1
ATOM 709 O O . PHE A 1 93 ? -24.065 0.293 13.675 1.00 91.81 93 PHE A O 1
ATOM 716 N N . GLY A 1 94 ? -24.511 -1.839 13.120 1.00 93.12 94 GLY A N 1
ATOM 717 C CA . GLY A 1 94 ? -24.227 -2.429 14.419 1.00 93.12 94 GLY A CA 1
ATOM 718 C C . GLY A 1 94 ? -22.757 -2.812 14.580 1.00 93.12 94 GLY A C 1
ATOM 719 O O . GLY A 1 94 ? -21.874 -2.387 13.833 1.00 93.12 94 GLY A O 1
ATOM 720 N N . VAL A 1 95 ? -22.496 -3.649 15.583 1.00 95.94 95 VAL A N 1
ATOM 721 C CA . VAL A 1 95 ? -21.156 -4.161 15.885 1.00 95.94 95 VAL A CA 1
ATOM 722 C C . VAL A 1 95 ? -21.108 -5.682 15.801 1.00 95.94 95 VAL A C 1
ATOM 724 O O . VAL A 1 95 ? -22.011 -6.375 16.268 1.00 95.94 95 VAL A O 1
ATOM 727 N N . ALA A 1 96 ? -20.010 -6.202 15.263 1.00 96.38 96 ALA A N 1
ATOM 728 C CA . ALA A 1 96 ? -19.613 -7.599 15.338 1.00 96.38 96 ALA A CA 1
ATOM 729 C C . ALA A 1 96 ? -18.453 -7.743 16.332 1.00 96.38 96 ALA A C 1
ATOM 731 O O . ALA A 1 96 ? -17.419 -7.083 16.200 1.00 96.38 96 ALA A O 1
ATOM 732 N N . LYS A 1 97 ? -18.617 -8.620 17.330 1.00 96.31 97 LYS A N 1
ATOM 733 C CA . LYS A 1 97 ? -17.544 -8.963 18.273 1.00 96.31 97 LYS A CA 1
ATOM 734 C C . LYS A 1 97 ? -16.465 -9.767 17.560 1.00 96.31 97 LYS A C 1
ATOM 736 O O . LYS A 1 97 ? -16.783 -10.712 16.837 1.00 96.31 97 LYS A O 1
ATOM 741 N N . THR A 1 98 ? -15.208 -9.416 17.791 1.00 96.56 98 THR A N 1
ATOM 742 C CA . THR A 1 98 ? -14.081 -10.188 17.278 1.00 96.56 98 THR A CA 1
ATOM 743 C C . THR A 1 98 ? -13.702 -11.330 18.219 1.00 96.56 98 THR A C 1
ATOM 745 O O . THR A 1 98 ? -14.085 -11.353 19.391 1.00 96.56 98 THR A O 1
ATOM 748 N N . ASN A 1 99 ? -12.901 -12.278 17.728 1.00 95.06 99 ASN A N 1
ATOM 749 C CA . ASN A 1 99 ? -12.317 -13.337 18.560 1.00 95.06 99 ASN A CA 1
ATOM 750 C C . ASN A 1 99 ? -11.188 -12.846 19.495 1.00 95.06 99 ASN A C 1
ATOM 752 O O . ASN A 1 99 ? -10.749 -13.597 20.362 1.00 95.06 99 ASN A O 1
ATOM 756 N N . THR A 1 100 ? -10.741 -11.596 19.342 1.00 94.81 100 THR A N 1
ATOM 757 C CA . THR A 1 100 ? -9.704 -10.949 20.163 1.00 94.81 100 THR A CA 1
ATOM 758 C C . THR A 1 100 ? -10.262 -10.014 21.240 1.00 94.81 100 THR A C 1
ATOM 760 O O . THR A 1 100 ? -9.494 -9.506 22.052 1.00 94.81 100 THR A O 1
ATOM 763 N N . GLY A 1 101 ? -11.583 -9.803 21.278 1.00 91.69 101 GLY A N 1
ATOM 764 C CA . GLY A 1 101 ? -12.268 -8.961 22.270 1.00 91.69 101 GLY A CA 1
ATOM 765 C C . GLY A 1 101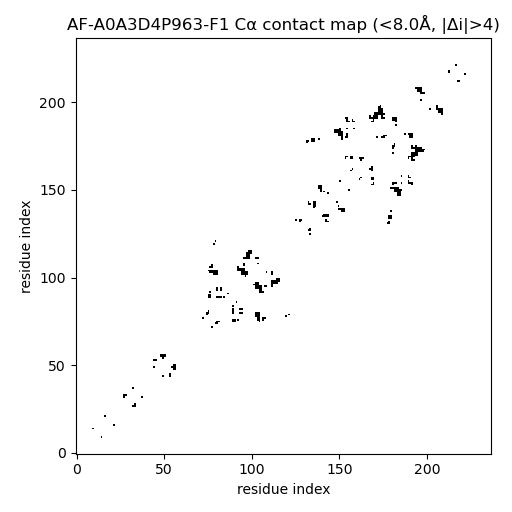 ? -12.582 -7.532 21.810 1.00 91.69 101 GLY A C 1
ATOM 766 O O . GLY A 1 101 ? -13.368 -6.853 22.467 1.00 91.69 101 GLY A O 1
ATOM 767 N N . ASP A 1 102 ? -12.037 -7.105 20.672 1.00 92.88 102 ASP A N 1
ATOM 768 C CA . ASP A 1 102 ? -12.386 -5.853 19.991 1.00 92.88 102 ASP A CA 1
ATOM 769 C C . ASP A 1 102 ? -13.748 -5.965 19.263 1.00 92.88 102 ASP A C 1
ATOM 771 O O . ASP A 1 102 ? -14.407 -7.012 19.239 1.00 92.88 102 ASP A O 1
ATOM 775 N N . VAL A 1 103 ? -14.184 -4.869 18.633 1.00 95.25 103 VAL A N 1
ATOM 776 C CA . VAL A 1 103 ? -15.387 -4.825 17.789 1.00 95.25 103 VAL A CA 1
ATOM 777 C C . VAL A 1 103 ? -15.093 -4.224 16.416 1.00 95.25 103 VAL A C 1
ATOM 779 O O . VAL A 1 103 ? -14.343 -3.253 16.307 1.00 95.25 103 VAL A O 1
ATOM 782 N N . PHE A 1 104 ? -15.722 -4.778 15.379 1.00 96.19 104 PHE A N 1
ATOM 783 C CA . PHE A 1 104 ? -15.826 -4.193 14.034 1.00 96.19 104 PHE A CA 1
ATOM 784 C C . PHE A 1 104 ? -17.290 -3.909 13.699 1.00 96.19 104 PHE A C 1
ATOM 786 O O . PHE A 1 104 ? -18.181 -4.264 14.468 1.00 96.19 104 PHE A O 1
ATOM 793 N N . SER A 1 105 ? -17.556 -3.269 12.563 1.00 95.25 105 SER A N 1
ATOM 794 C CA . SER A 1 105 ? -18.918 -3.151 12.038 1.00 95.25 105 SER A CA 1
ATOM 795 C C . SER A 1 105 ? -19.513 -4.528 11.718 1.00 95.25 105 SER A C 1
ATOM 797 O O . SER A 1 105 ? -18.810 -5.448 11.287 1.00 95.25 105 SER A O 1
ATOM 799 N N . ASP A 1 106 ? -20.827 -4.654 11.894 1.00 95.19 106 ASP A N 1
ATOM 800 C CA . ASP A 1 106 ? -21.625 -5.811 11.469 1.00 95.19 106 ASP A CA 1
ATOM 801 C C . ASP A 1 106 ? -21.610 -6.076 9.949 1.00 95.19 106 ASP A C 1
ATOM 803 O O . ASP A 1 106 ? -21.975 -7.174 9.530 1.00 95.19 106 ASP A O 1
ATOM 807 N N . ASN A 1 107 ? -21.094 -5.147 9.136 1.00 93.94 107 ASN A N 1
ATOM 808 C CA . ASN A 1 107 ? -20.781 -5.363 7.718 1.00 93.94 107 ASN A CA 1
ATOM 809 C C . ASN A 1 107 ? -19.568 -6.279 7.489 1.00 93.94 107 ASN A C 1
ATOM 811 O O . ASN A 1 107 ? -19.380 -6.799 6.387 1.00 93.94 107 ASN A O 1
ATOM 815 N N . LEU A 1 108 ? -18.724 -6.479 8.506 1.00 95.50 108 LEU A N 1
ATOM 816 C CA . LEU A 1 108 ? -17.466 -7.220 8.403 1.00 95.50 108 LEU A CA 1
ATOM 817 C C . LEU A 1 108 ? -17.431 -8.494 9.277 1.00 95.50 108 LEU A C 1
ATOM 819 O O . LEU A 1 108 ? -16.409 -8.757 9.919 1.00 95.50 108 LEU A O 1
ATOM 823 N N . PRO A 1 109 ? -18.482 -9.343 9.301 1.00 95.06 109 PRO A N 1
ATOM 824 C CA . PRO A 1 109 ? -18.558 -10.466 10.239 1.00 95.06 109 PRO A CA 1
ATOM 825 C C . PRO A 1 109 ? -17.462 -11.509 9.981 1.00 95.06 109 PRO A C 1
ATOM 827 O O . PRO A 1 109 ? -16.903 -12.084 10.913 1.00 95.06 109 PRO A O 1
ATOM 830 N N . VAL A 1 110 ? -17.092 -11.709 8.711 1.00 96.56 110 VAL A N 1
ATOM 831 C CA . VAL A 1 110 ? -16.015 -12.630 8.325 1.00 96.56 110 VAL A CA 1
ATOM 832 C C . VAL A 1 110 ? -14.656 -12.107 8.789 1.00 96.56 110 VAL A C 1
ATOM 834 O O . VAL A 1 110 ? -13.875 -12.880 9.333 1.00 96.56 110 VAL A O 1
ATOM 837 N N . LEU A 1 111 ? -14.379 -10.804 8.655 1.00 95.88 111 LEU A N 1
ATOM 838 C CA . LEU A 1 111 ? -13.124 -10.222 9.147 1.00 95.88 111 LEU A CA 1
ATOM 839 C C . LEU A 1 111 ? -13.058 -10.223 10.677 1.00 95.88 111 LEU A C 1
ATOM 841 O O . LEU A 1 111 ? -12.006 -10.521 11.234 1.00 95.88 111 LEU A O 1
ATOM 845 N N . ALA A 1 112 ? -14.178 -9.963 11.356 1.00 96.56 112 ALA A N 1
ATOM 846 C CA . ALA A 1 112 ? -14.257 -10.044 12.813 1.00 96.56 112 ALA A CA 1
ATOM 847 C C . ALA A 1 112 ? -13.926 -11.457 13.328 1.00 96.56 112 ALA A C 1
ATOM 849 O O . ALA A 1 112 ? -13.264 -11.601 14.358 1.00 96.56 112 ALA A O 1
ATOM 850 N N . SER A 1 113 ? -14.319 -12.499 12.583 1.00 96.62 113 SER A N 1
ATOM 851 C CA . SER A 1 113 ? -14.036 -13.896 12.941 1.00 96.62 113 SER A CA 1
ATOM 852 C C . SER A 1 113 ? -12.554 -14.293 12.860 1.00 96.62 113 SER A C 1
ATOM 854 O O . SER A 1 113 ? -12.166 -15.289 13.465 1.00 96.62 113 SER A O 1
ATOM 856 N N . ILE A 1 114 ? -11.730 -13.520 12.141 1.00 97.06 114 ILE A N 1
ATOM 857 C CA . ILE A 1 114 ? -10.289 -13.763 11.952 1.00 97.06 114 ILE A CA 1
ATOM 8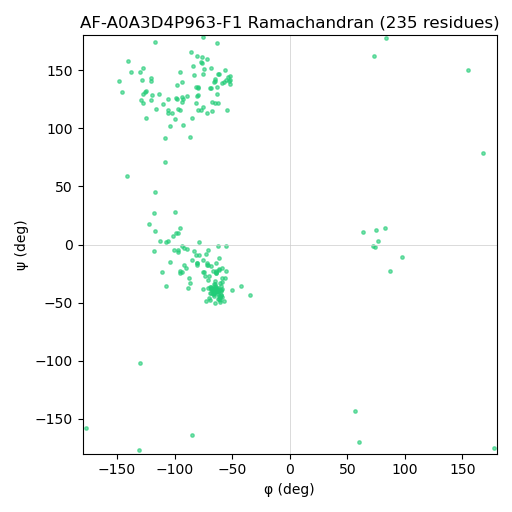58 C C . ILE A 1 114 ? -9.430 -12.625 12.520 1.00 97.06 114 ILE A C 1
ATOM 860 O O . ILE A 1 114 ? -8.333 -12.361 12.020 1.00 97.06 114 ILE A O 1
ATOM 864 N N . ALA A 1 115 ? -9.931 -11.908 13.530 1.00 96.62 115 ALA A N 1
ATOM 865 C CA . ALA A 1 115 ? -9.246 -10.729 14.049 1.00 96.62 115 ALA A CA 1
ATOM 866 C C . ALA A 1 115 ? -7.878 -11.043 14.685 1.00 96.62 115 ALA A C 1
ATOM 868 O O . ALA A 1 115 ? -7.005 -10.184 14.724 1.00 96.62 115 ALA A O 1
ATOM 869 N N . ASP A 1 116 ? -7.658 -12.285 15.113 1.00 96.25 116 ASP A N 1
ATOM 870 C CA . ASP A 1 116 ? -6.372 -12.827 15.571 1.00 96.25 116 ASP A CA 1
ATOM 871 C C . ASP A 1 116 ? -5.287 -12.871 14.477 1.00 96.25 116 ASP A C 1
ATOM 873 O O . ASP A 1 116 ? -4.103 -13.019 14.783 1.00 96.25 116 ASP A O 1
ATOM 877 N N . LYS A 1 117 ? -5.675 -12.738 13.202 1.00 95.50 117 LYS A N 1
ATOM 878 C CA . LYS A 1 117 ? -4.778 -12.796 12.034 1.00 95.50 117 LYS A CA 1
ATOM 879 C C . LYS A 1 117 ? -4.550 -11.445 11.365 1.00 95.50 117 LYS A C 1
ATOM 881 O O . LYS A 1 117 ? -3.862 -11.387 10.345 1.00 95.50 117 LYS A O 1
ATOM 886 N N . ILE A 1 118 ? -5.128 -10.375 11.899 1.00 94.38 118 ILE A N 1
ATOM 887 C CA . ILE A 1 118 ? -5.033 -9.031 11.328 1.00 94.38 118 ILE A CA 1
ATOM 888 C C . ILE A 1 118 ? -4.553 -8.044 12.385 1.00 94.38 118 ILE A C 1
ATOM 890 O O . ILE A 1 118 ? -4.832 -8.180 13.572 1.00 94.38 118 ILE A O 1
ATOM 894 N N . THR A 1 119 ? -3.880 -6.998 11.923 1.00 93.75 119 THR A N 1
ATOM 895 C CA . THR A 1 119 ? -3.507 -5.861 12.762 1.00 93.75 119 THR A CA 1
ATOM 896 C C . THR A 1 119 ? -4.213 -4.630 12.231 1.00 93.75 119 THR A C 1
ATOM 898 O O . THR A 1 119 ? -3.964 -4.206 11.103 1.00 93.75 119 THR A O 1
ATOM 901 N N . VAL A 1 120 ? -5.091 -4.047 13.044 1.00 93.12 120 VAL A N 1
ATOM 902 C CA . VAL A 1 120 ? -5.789 -2.806 12.698 1.00 93.12 120 VAL A CA 1
ATOM 903 C C . VAL A 1 120 ? -4.998 -1.617 13.232 1.00 93.12 120 VAL A C 1
ATOM 905 O O . VAL A 1 120 ? -4.733 -1.522 14.428 1.00 93.12 120 VAL A O 1
ATOM 908 N N . VAL A 1 121 ? -4.654 -0.678 12.351 1.00 93.06 121 VAL A N 1
ATOM 909 C CA . VAL A 1 121 ? -3.970 0.568 12.718 1.00 93.06 121 VAL A CA 1
ATOM 910 C C . VAL A 1 121 ? -4.979 1.718 12.695 1.00 93.06 121 VAL A C 1
ATOM 912 O O . VAL A 1 121 ? -5.324 2.224 11.633 1.00 93.06 121 VAL A O 1
ATOM 915 N N . ARG A 1 122 ? -5.456 2.137 13.876 1.00 91.00 122 ARG A N 1
ATOM 916 C CA . ARG A 1 122 ? -6.449 3.226 14.045 1.00 91.00 122 ARG A CA 1
ATOM 917 C C . ARG A 1 122 ? -5.819 4.605 14.289 1.00 91.00 122 ARG A C 1
ATOM 919 O O . ARG A 1 122 ? -6.524 5.591 14.457 1.00 91.00 122 ARG A O 1
ATOM 926 N N . SER A 1 123 ? -4.490 4.675 14.340 1.00 91.44 123 SER A N 1
ATOM 927 C CA . SER A 1 123 ? -3.727 5.883 14.681 1.00 91.44 123 SER A CA 1
ATOM 928 C C . SER A 1 123 ? -3.376 6.769 13.481 1.00 91.44 123 SER A C 1
ATOM 930 O O . SER A 1 123 ? -2.785 7.832 13.665 1.00 91.44 123 SER A O 1
ATOM 932 N N . VAL A 1 124 ? -3.710 6.356 12.254 1.00 88.25 124 VAL A N 1
ATOM 933 C CA . VAL A 1 124 ? -3.397 7.129 11.046 1.00 88.25 124 VAL A CA 1
ATOM 934 C C . VAL A 1 124 ? -4.349 8.317 10.933 1.00 88.25 124 VAL A C 1
ATOM 936 O O . VAL A 1 124 ? -5.557 8.145 10.792 1.00 88.25 124 VAL A O 1
ATOM 939 N N . VAL A 1 125 ? -3.797 9.531 10.961 1.00 86.25 125 VAL A N 1
ATOM 940 C CA . VAL A 1 125 ? -4.552 10.783 10.813 1.00 86.25 125 VAL A CA 1
ATOM 941 C C . VAL A 1 125 ? -3.917 11.631 9.715 1.00 86.25 125 VAL A C 1
ATOM 943 O O . VAL A 1 125 ? -2.743 11.989 9.792 1.00 86.25 125 VAL A O 1
ATOM 946 N N . GLY A 1 126 ? -4.703 11.969 8.693 1.00 84.19 126 GLY A N 1
ATOM 947 C CA . GLY A 1 126 ? -4.313 12.896 7.630 1.00 84.19 126 GLY A CA 1
ATOM 948 C C . GLY A 1 126 ? -4.795 14.321 7.912 1.00 84.19 126 GLY A C 1
ATOM 949 O O . GLY A 1 126 ? -5.848 14.516 8.510 1.00 84.19 126 GLY A O 1
ATOM 950 N N . LYS A 1 127 ? -4.033 15.324 7.461 1.00 87.75 127 LYS A N 1
ATOM 951 C CA . LYS A 1 127 ? -4.408 16.755 7.530 1.00 87.75 127 LYS A CA 1
ATOM 952 C C . LYS A 1 127 ? -4.653 17.389 6.155 1.00 87.75 127 LYS A C 1
ATOM 954 O O . LYS A 1 127 ? -4.865 18.592 6.063 1.00 87.75 127 LYS A O 1
ATOM 959 N N . ILE A 1 128 ? -4.573 16.594 5.090 1.00 91.69 128 ILE A N 1
ATOM 960 C CA . ILE A 1 128 ? -4.704 17.052 3.706 1.00 91.69 128 ILE A CA 1
ATOM 961 C C . ILE A 1 128 ? -6.167 16.848 3.286 1.00 91.69 128 ILE A C 1
ATOM 963 O O . ILE A 1 128 ? -6.605 15.699 3.258 1.00 91.69 128 ILE A O 1
ATOM 967 N N . PRO A 1 129 ? -6.928 17.918 2.987 1.00 90.50 129 PRO A N 1
ATOM 968 C CA . PRO A 1 129 ? -8.353 17.812 2.667 1.00 90.50 129 PRO A CA 1
ATOM 969 C C . PRO A 1 129 ? -8.627 17.348 1.227 1.00 90.50 129 PRO A C 1
ATOM 971 O O . PRO A 1 129 ? -9.770 17.065 0.888 1.00 90.50 129 PRO A O 1
ATOM 974 N N . ASP A 1 130 ? -7.599 17.273 0.378 1.00 91.81 130 ASP A N 1
ATOM 975 C CA . ASP A 1 130 ? -7.714 16.805 -1.003 1.00 91.81 130 ASP A CA 1
ATOM 976 C C . ASP A 1 130 ? -7.408 15.305 -1.111 1.00 91.81 130 ASP A C 1
ATOM 978 O O . ASP A 1 130 ? -6.3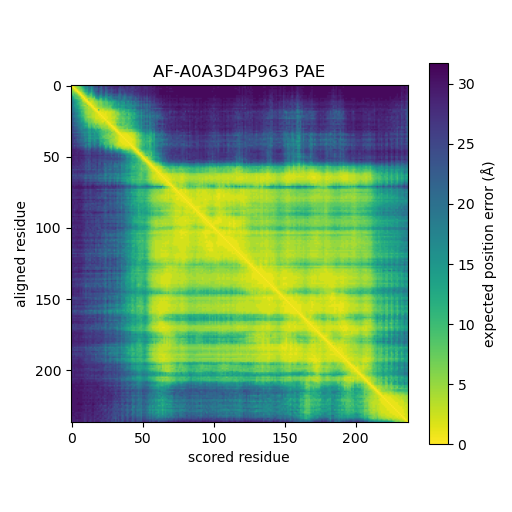47 14.844 -0.683 1.00 91.81 130 ASP A O 1
ATOM 982 N N . HIS A 1 131 ? -8.322 14.543 -1.718 1.00 90.00 131 HIS A N 1
ATOM 983 C CA . HIS A 1 131 ? -8.192 13.091 -1.842 1.00 90.00 131 HIS A CA 1
ATOM 984 C C . HIS A 1 131 ? -6.972 12.657 -2.661 1.00 90.00 131 HIS A C 1
ATOM 986 O O . HIS A 1 131 ? -6.316 11.678 -2.295 1.00 90.00 131 HIS A O 1
ATOM 992 N N . GLY A 1 132 ? -6.652 13.357 -3.750 1.00 89.88 132 GLY A N 1
ATOM 993 C CA . GLY A 1 132 ? -5.514 13.023 -4.603 1.00 89.88 132 GLY A CA 1
ATOM 994 C C . GLY A 1 132 ? -4.189 13.296 -3.896 1.00 89.88 132 GLY A C 1
ATOM 995 O O . GLY A 1 132 ? -3.321 12.422 -3.830 1.00 89.88 132 GLY A O 1
ATOM 996 N N . LEU A 1 133 ? -4.056 14.475 -3.286 1.00 91.69 133 LEU A N 1
ATOM 997 C CA . LEU A 1 133 ? -2.862 14.851 -2.528 1.00 91.69 133 LEU A CA 1
ATOM 998 C C . LEU A 1 133 ? -2.678 13.965 -1.285 1.00 91.69 133 LEU A C 1
ATOM 1000 O O . LEU A 1 133 ? -1.558 13.551 -0.984 1.00 91.69 133 LEU A O 1
ATOM 1004 N N . ALA A 1 134 ? -3.764 13.628 -0.581 1.00 91.19 134 ALA A N 1
ATOM 1005 C CA . ALA A 1 134 ? -3.725 12.721 0.566 1.00 91.19 134 ALA A CA 1
ATOM 1006 C C . ALA A 1 134 ? -3.340 11.294 0.154 1.00 91.19 134 ALA A C 1
ATOM 1008 O O . ALA A 1 134 ? -2.544 10.656 0.841 1.00 91.19 134 ALA A O 1
ATOM 1009 N N . THR A 1 135 ? -3.854 10.809 -0.982 1.00 90.88 135 THR A N 1
ATOM 1010 C CA . THR A 1 135 ? -3.482 9.497 -1.532 1.00 90.88 135 THR A CA 1
ATOM 1011 C C . THR A 1 135 ? -1.996 9.465 -1.869 1.00 90.88 135 THR A C 1
ATOM 1013 O O . THR A 1 135 ? -1.302 8.539 -1.455 1.00 90.88 135 THR A O 1
ATOM 1016 N N . TYR A 1 136 ? -1.480 10.492 -2.543 1.00 92.19 136 TYR A N 1
ATOM 1017 C CA . TYR A 1 136 ? -0.053 10.588 -2.837 1.00 92.19 136 TYR A CA 1
ATOM 1018 C C . TYR A 1 136 ? 0.795 10.588 -1.559 1.00 92.19 136 TYR A C 1
ATOM 1020 O O . TYR A 1 136 ? 1.777 9.849 -1.461 1.00 92.19 136 TYR A O 1
ATOM 1028 N N . HIS A 1 137 ? 0.391 11.371 -0.556 1.00 92.56 137 HIS A N 1
ATOM 1029 C CA . HIS A 1 137 ? 1.082 11.438 0.728 1.00 92.56 137 HIS A CA 1
ATOM 1030 C C . HIS A 1 137 ? 1.080 10.090 1.456 1.00 92.56 137 HIS A C 1
ATOM 1032 O O . HIS A 1 137 ? 2.105 9.692 1.997 1.00 92.56 137 HIS A O 1
ATOM 1038 N N . LEU A 1 138 ? -0.027 9.344 1.406 1.00 91.00 138 LEU A N 1
ATOM 1039 C CA . LEU A 1 138 ? -0.117 8.006 1.993 1.00 91.00 138 LEU A CA 1
ATOM 1040 C C . LEU A 1 138 ? 0.862 7.015 1.344 1.00 91.00 138 LEU A C 1
ATOM 1042 O O . LEU A 1 138 ? 1.415 6.164 2.035 1.00 91.00 138 LEU A O 1
ATOM 1046 N N . HIS A 1 139 ? 1.070 7.107 0.030 1.00 90.62 139 HIS A N 1
ATOM 1047 C CA . HIS A 1 139 ? 1.899 6.147 -0.701 1.00 90.62 139 HIS A CA 1
ATOM 1048 C C . HIS A 1 139 ? 3.385 6.530 -0.797 1.00 90.62 139 HIS A C 1
ATOM 1050 O O . HIS A 1 139 ? 4.208 5.657 -1.082 1.00 90.62 139 HIS A O 1
ATOM 1056 N N . THR A 1 140 ? 3.732 7.807 -0.608 1.00 92.44 140 THR A N 1
ATOM 1057 C CA . THR A 1 140 ? 5.122 8.301 -0.689 1.00 92.44 140 THR A CA 1
ATOM 1058 C C . THR A 1 140 ? 5.690 8.739 0.658 1.00 92.44 140 THR A C 1
ATOM 1060 O O . THR A 1 140 ? 6.904 8.773 0.819 1.00 92.44 140 THR A O 1
ATOM 1063 N N . GLY A 1 141 ? 4.839 9.104 1.620 1.00 91.69 141 GLY A N 1
ATOM 1064 C CA . GLY A 1 141 ? 5.247 9.778 2.855 1.00 91.69 141 GLY A CA 1
ATOM 1065 C C . GLY A 1 141 ? 5.561 11.271 2.687 1.00 91.69 141 GLY A C 1
ATOM 1066 O O . GLY A 1 141 ? 5.937 11.914 3.664 1.00 91.69 141 GLY A O 1
ATOM 1067 N N . TYR A 1 142 ? 5.389 11.843 1.487 1.00 91.25 142 TYR A N 1
ATOM 1068 C CA . TYR A 1 142 ? 5.676 13.251 1.196 1.00 91.25 142 TYR A CA 1
ATOM 1069 C C . TYR A 1 142 ? 4.439 14.005 0.713 1.00 91.25 142 TYR A C 1
ATOM 1071 O O . TYR A 1 142 ? 3.610 13.482 -0.030 1.00 91.25 142 TYR A O 1
ATOM 1079 N N . THR A 1 143 ? 4.303 15.267 1.116 1.00 90.12 143 THR A N 1
ATOM 1080 C CA . THR A 1 143 ? 3.322 16.159 0.491 1.00 90.12 143 THR A CA 1
ATOM 1081 C C . THR A 1 143 ? 3.755 16.450 -0.949 1.00 90.12 143 THR A C 1
ATOM 1083 O O . THR A 1 143 ? 4.933 16.758 -1.153 1.00 90.12 143 THR A O 1
ATOM 1086 N N . PRO A 1 144 ? 2.841 16.392 -1.935 1.00 86.31 144 PRO A N 1
ATOM 1087 C CA . PRO A 1 144 ? 3.155 16.713 -3.325 1.00 86.31 144 PRO A CA 1
ATOM 1088 C C . PRO A 1 144 ? 3.844 18.072 -3.469 1.00 86.31 144 PRO A C 1
ATOM 1090 O O . PRO A 1 144 ? 3.444 19.051 -2.837 1.00 86.31 144 PRO A O 1
ATOM 1093 N N . SER A 1 145 ? 4.860 18.130 -4.325 1.00 87.50 145 SER A N 1
ATOM 1094 C CA . SER A 1 145 ? 5.591 19.348 -4.671 1.00 87.50 145 SER A CA 1
ATOM 1095 C C . SER A 1 145 ? 5.679 19.469 -6.186 1.00 87.50 145 SER A C 1
ATOM 1097 O O . SER A 1 145 ? 5.753 18.469 -6.892 1.00 87.50 145 SER A O 1
ATOM 1099 N N . THR A 1 146 ? 5.702 20.695 -6.700 1.00 86.38 146 THR A N 1
ATOM 1100 C CA . THR A 1 146 ? 5.927 20.952 -8.131 1.00 86.38 146 THR A CA 1
ATOM 1101 C C . THR A 1 146 ? 7.386 20.764 -8.544 1.00 86.38 146 THR A C 1
ATOM 1103 O O . THR A 1 146 ? 7.682 20.723 -9.734 1.00 86.38 146 THR A O 1
ATOM 1106 N N . VAL A 1 147 ? 8.302 20.671 -7.575 1.00 91.94 147 VAL A N 1
ATOM 1107 C CA . VAL A 1 147 ? 9.750 20.584 -7.814 1.00 91.94 147 VAL A CA 1
ATOM 1108 C C . VAL A 1 147 ? 10.208 19.139 -7.992 1.00 91.94 147 VAL A C 1
ATOM 1110 O O . VAL A 1 147 ? 11.110 18.870 -8.781 1.00 91.94 147 VAL A O 1
ATOM 1113 N N . ILE A 1 148 ? 9.617 18.215 -7.236 1.00 91.31 148 ILE A N 1
ATOM 1114 C CA . ILE A 1 148 ? 10.071 16.830 -7.161 1.00 91.31 148 ILE A CA 1
ATOM 1115 C C . ILE A 1 148 ? 8.883 15.888 -6.976 1.00 91.31 148 ILE A C 1
ATOM 1117 O O . ILE A 1 148 ? 8.034 16.099 -6.109 1.00 91.31 148 ILE A O 1
ATOM 1121 N N . ASP A 1 149 ? 8.865 14.842 -7.798 1.00 91.00 149 ASP A N 1
ATOM 1122 C CA . ASP A 1 149 ? 7.944 13.717 -7.683 1.00 91.00 149 ASP A CA 1
ATOM 1123 C C . ASP A 1 149 ? 8.652 12.571 -6.951 1.00 91.00 149 ASP A C 1
ATOM 1125 O O . ASP A 1 149 ? 9.755 12.158 -7.326 1.00 91.00 149 ASP A O 1
ATOM 1129 N N . TYR A 1 150 ? 8.047 12.080 -5.876 1.00 94.50 150 TYR A N 1
ATOM 1130 C CA . TYR A 1 150 ? 8.633 11.078 -4.995 1.00 94.50 150 TYR A CA 1
ATOM 1131 C C . TYR A 1 150 ? 8.199 9.673 -5.419 1.00 94.50 150 TYR A C 1
ATOM 1133 O O . TYR A 1 150 ? 7.034 9.457 -5.770 1.00 94.50 150 TYR A O 1
ATOM 1141 N N . PRO A 1 151 ? 9.115 8.691 -5.377 1.00 94.69 151 PRO A N 1
ATOM 1142 C CA . PRO A 1 151 ? 8.779 7.323 -5.718 1.00 94.69 151 PRO A CA 1
ATOM 1143 C C . PRO A 1 151 ? 7.779 6.746 -4.723 1.00 94.69 151 PRO A C 1
ATOM 1145 O O . PRO A 1 151 ? 7.846 6.975 -3.516 1.00 94.69 151 PRO A O 1
ATOM 1148 N N . GLN A 1 152 ? 6.855 5.953 -5.244 1.00 92.69 152 GLN A N 1
ATOM 1149 C CA . GLN A 1 152 ? 5.898 5.216 -4.430 1.00 92.69 152 GLN A CA 1
ATOM 1150 C C . GLN A 1 152 ? 6.579 3.991 -3.817 1.00 92.69 152 GLN A C 1
ATOM 1152 O O . GLN A 1 152 ? 7.535 3.459 -4.388 1.00 92.69 152 GLN A O 1
ATOM 1157 N N . MET A 1 153 ? 6.040 3.480 -2.707 1.00 91.69 153 MET A N 1
ATOM 1158 C CA . MET A 1 153 ? 6.611 2.315 -2.014 1.00 91.69 153 MET A CA 1
ATOM 1159 C C . MET A 1 153 ? 6.894 1.118 -2.936 1.00 91.69 153 MET A C 1
ATOM 1161 O O . MET A 1 153 ? 7.933 0.481 -2.799 1.00 91.69 153 MET A O 1
ATOM 1165 N N . GLY A 1 154 ? 6.024 0.832 -3.911 1.00 92.50 154 GLY A N 1
ATOM 1166 C CA . GLY A 1 154 ? 6.256 -0.245 -4.880 1.00 92.50 154 GLY A CA 1
ATOM 1167 C C . GLY A 1 154 ? 7.500 -0.034 -5.753 1.00 92.50 154 GLY A C 1
ATOM 1168 O O . GLY A 1 154 ? 8.273 -0.969 -5.958 1.00 92.50 154 GLY A O 1
ATOM 1169 N N . SER A 1 155 ? 7.743 1.199 -6.205 1.00 94.44 155 SER A N 1
ATOM 1170 C CA . SER A 1 155 ? 8.938 1.554 -6.979 1.00 94.44 155 SER A CA 1
ATOM 1171 C C . SER A 1 155 ? 10.205 1.552 -6.130 1.00 94.44 155 SER A C 1
ATOM 1173 O O . SER A 1 155 ? 11.234 1.073 -6.597 1.00 94.44 155 SER A O 1
ATOM 1175 N N . ILE A 1 156 ? 10.124 1.995 -4.870 1.00 94.00 156 ILE A N 1
ATOM 1176 C CA . ILE A 1 156 ? 11.241 1.897 -3.916 1.00 94.00 156 ILE A CA 1
ATOM 1177 C C . ILE A 1 156 ? 11.612 0.426 -3.706 1.00 94.00 156 ILE A C 1
ATOM 1179 O O . ILE A 1 156 ? 12.765 0.047 -3.870 1.00 94.00 156 ILE A O 1
ATOM 1183 N N . VAL A 1 157 ? 10.629 -0.435 -3.426 1.00 91.50 157 VAL A N 1
ATOM 1184 C CA . VAL A 1 157 ? 10.859 -1.878 -3.252 1.00 91.50 157 VAL A CA 1
ATOM 1185 C C . VAL A 1 157 ? 11.450 -2.503 -4.518 1.00 91.50 157 VAL A C 1
ATOM 1187 O O . VAL A 1 157 ? 12.354 -3.331 -4.422 1.00 91.50 157 VAL A O 1
ATOM 1190 N N . SER A 1 158 ? 10.980 -2.100 -5.703 1.00 93.00 158 SER A N 1
ATOM 1191 C CA . SER A 1 158 ? 11.552 -2.565 -6.968 1.00 93.00 158 SER A CA 1
ATOM 1192 C C . SER A 1 158 ? 12.999 -2.114 -7.175 1.00 93.00 158 SER A C 1
ATOM 1194 O O . SER A 1 158 ? 13.752 -2.869 -7.789 1.00 93.00 158 SER A O 1
ATOM 1196 N N . HIS A 1 159 ? 13.359 -0.909 -6.732 1.00 93.75 159 HIS A N 1
ATOM 1197 C CA . HIS A 1 159 ? 14.707 -0.354 -6.846 1.00 93.75 159 HIS A CA 1
ATOM 1198 C C . HIS A 1 159 ? 15.677 -1.031 -5.879 1.00 93.75 159 HIS A C 1
ATOM 1200 O O . HIS A 1 159 ? 16.727 -1.507 -6.299 1.00 93.75 159 HIS A O 1
ATOM 1206 N N . GLU A 1 160 ? 15.289 -1.155 -4.611 1.00 91.06 160 GLU A N 1
ATOM 1207 C CA . GLU A 1 160 ? 16.161 -1.686 -3.560 1.00 91.06 160 GLU A CA 1
ATOM 1208 C C . GLU A 1 160 ? 16.326 -3.208 -3.626 1.00 91.06 160 GLU A C 1
ATOM 1210 O O . GLU A 1 160 ? 17.406 -3.731 -3.361 1.00 91.06 160 GLU A O 1
ATOM 1215 N N . LEU A 1 161 ? 15.256 -3.944 -3.952 1.00 88.00 161 LEU A N 1
ATOM 1216 C CA . LEU A 1 161 ? 15.264 -5.412 -3.879 1.00 88.00 161 LEU A CA 1
ATOM 1217 C C . LEU A 1 161 ? 15.370 -6.100 -5.242 1.00 88.00 161 LEU A C 1
ATOM 1219 O O . LEU A 1 161 ? 15.645 -7.299 -5.290 1.00 88.00 161 LEU A O 1
ATOM 1223 N N . GLY A 1 162 ? 15.133 -5.375 -6.337 1.00 86.00 162 GLY A N 1
ATOM 1224 C CA . GLY A 1 162 ? 15.143 -5.939 -7.683 1.00 86.00 162 GLY A CA 1
ATOM 1225 C C . GLY A 1 162 ? 14.113 -7.055 -7.905 1.00 86.00 162 GLY A C 1
ATOM 1226 O O . GLY A 1 162 ? 13.205 -7.296 -7.101 1.00 86.00 162 GLY A O 1
ATOM 1227 N N . ALA A 1 163 ? 14.233 -7.726 -9.053 1.00 85.75 163 ALA A N 1
ATOM 1228 C CA . ALA A 1 163 ? 13.362 -8.835 -9.432 1.00 85.75 163 ALA A CA 1
ATOM 1229 C C . ALA A 1 163 ? 13.782 -10.130 -8.738 1.00 85.75 163 ALA A C 1
ATOM 1231 O O . ALA A 1 163 ? 14.958 -10.481 -8.705 1.00 85.75 163 ALA A O 1
ATOM 1232 N N . ARG A 1 164 ? 12.797 -10.864 -8.210 1.00 80.75 164 ARG A N 1
ATOM 1233 C CA . ARG A 1 164 ? 13.007 -12.156 -7.528 1.00 80.75 164 ARG A CA 1
ATOM 1234 C C . ARG A 1 164 ? 12.574 -13.363 -8.366 1.00 80.75 164 ARG A C 1
ATOM 1236 O O . ARG A 1 164 ? 12.607 -14.487 -7.880 1.00 80.75 164 ARG A O 1
ATOM 1243 N N . GLY A 1 165 ? 12.137 -13.131 -9.600 1.00 84.62 165 GLY A N 1
ATOM 1244 C CA . GLY A 1 165 ? 11.636 -14.147 -10.518 1.00 84.62 165 GLY A CA 1
ATOM 1245 C C . GLY A 1 165 ? 11.293 -13.533 -11.871 1.00 84.62 165 GLY A C 1
ATOM 1246 O O . GLY A 1 165 ? 11.788 -12.463 -12.212 1.00 84.62 165 GLY A O 1
ATOM 1247 N N . GLU A 1 166 ? 10.429 -14.204 -12.628 1.00 85.00 166 GLU A N 1
ATOM 1248 C CA . GLU A 1 166 ? 10.031 -13.765 -13.974 1.00 85.00 166 GLU A CA 1
ATOM 1249 C C . GLU A 1 166 ? 8.955 -12.668 -13.968 1.00 85.00 166 GLU A C 1
ATOM 1251 O O . GLU A 1 166 ? 8.751 -11.989 -14.972 1.00 85.00 166 GLU A O 1
ATOM 1256 N N . LEU A 1 167 ? 8.258 -12.486 -12.841 1.00 86.69 167 LEU A N 1
ATOM 1257 C CA . LEU A 1 167 ? 7.223 -11.465 -12.705 1.00 86.69 167 LEU A CA 1
ATOM 1258 C C . LEU A 1 167 ? 7.823 -10.094 -12.354 1.00 86.69 167 LEU A C 1
ATOM 1260 O O . LEU A 1 167 ? 8.782 -10.029 -11.579 1.00 86.69 167 LEU A O 1
ATOM 1264 N N . PRO A 1 168 ? 7.225 -8.993 -12.849 1.00 88.75 168 PRO A N 1
ATOM 1265 C CA . PRO A 1 168 ? 7.602 -7.643 -12.444 1.00 88.75 168 PRO A CA 1
ATOM 1266 C C . PRO A 1 168 ? 7.518 -7.445 -10.925 1.00 88.75 168 PRO A C 1
ATOM 1268 O O . PRO A 1 168 ? 6.583 -7.913 -10.275 1.00 88.75 168 PRO A O 1
ATOM 1271 N N . CYS A 1 169 ? 8.475 -6.703 -10.361 1.00 90.44 169 CYS A N 1
ATOM 1272 C CA . CYS A 1 169 ? 8.572 -6.452 -8.917 1.00 90.44 169 CYS A CA 1
ATOM 1273 C C . CYS A 1 169 ? 7.400 -5.638 -8.372 1.00 90.44 169 CYS A C 1
ATOM 1275 O O . CYS A 1 169 ? 7.026 -5.776 -7.208 1.00 90.44 169 CYS A O 1
ATOM 1277 N N . TYR A 1 170 ? 6.861 -4.759 -9.215 1.00 93.50 170 TYR A N 1
ATOM 127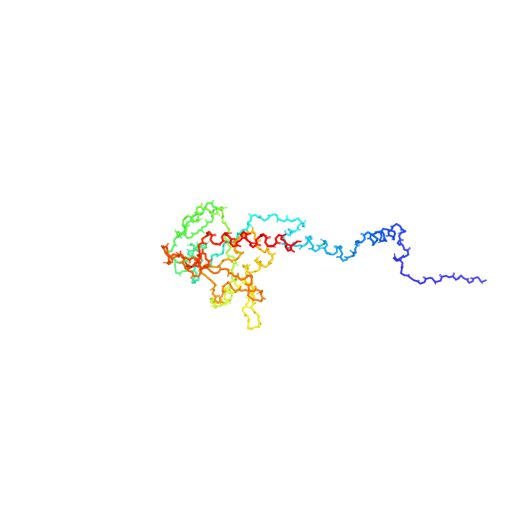8 C CA . TYR A 1 170 ? 5.763 -3.877 -8.885 1.00 93.50 170 TYR A CA 1
ATOM 1279 C C . TYR A 1 170 ? 4.687 -3.998 -9.957 1.00 93.50 170 TYR A C 1
ATOM 1281 O O . TYR A 1 170 ? 4.959 -3.828 -11.143 1.00 93.50 170 TYR A O 1
ATOM 1289 N N . ILE A 1 171 ? 3.467 -4.323 -9.539 1.00 92.81 171 ILE A N 1
ATOM 1290 C CA . ILE A 1 171 ? 2.314 -4.515 -10.416 1.00 92.81 171 ILE A CA 1
ATOM 1291 C C . ILE A 1 171 ? 1.200 -3.598 -9.915 1.00 92.81 171 ILE A C 1
ATOM 1293 O O . ILE A 1 171 ? 0.892 -3.598 -8.722 1.00 92.81 171 ILE A O 1
ATOM 1297 N N . ALA A 1 172 ? 0.592 -2.834 -10.821 1.00 92.88 172 ALA A N 1
ATOM 1298 C CA . ALA A 1 172 ? -0.568 -1.998 -10.532 1.00 92.88 172 ALA A CA 1
ATOM 1299 C C . ALA A 1 172 ? -1.793 -2.519 -11.292 1.00 92.88 172 ALA A C 1
ATOM 1301 O O . ALA A 1 172 ? -1.741 -2.734 -12.505 1.00 92.88 172 ALA A O 1
ATOM 1302 N N . ILE A 1 173 ? -2.897 -2.710 -10.568 1.00 91.56 173 ILE A N 1
ATOM 1303 C CA . ILE A 1 173 ? -4.159 -3.235 -11.100 1.00 91.56 173 ILE A CA 1
ATOM 1304 C C . ILE A 1 173 ? -5.258 -2.189 -10.865 1.00 91.56 173 ILE A C 1
ATOM 1306 O O . ILE A 1 173 ? -5.463 -1.806 -9.713 1.00 91.56 173 ILE A O 1
ATOM 1310 N N . PRO A 1 174 ? -5.981 -1.729 -11.906 1.00 88.00 174 PRO A N 1
ATOM 1311 C CA . PRO A 1 174 ? -5.756 -1.997 -13.336 1.00 88.00 174 PRO A CA 1
ATOM 1312 C C . PRO A 1 174 ? -4.518 -1.291 -13.918 1.00 88.00 174 PRO A C 1
ATOM 1314 O O . PRO A 1 174 ? -4.052 -1.621 -15.011 1.00 88.00 174 PRO A O 1
ATOM 1317 N N . GLY A 1 175 ? -4.007 -0.298 -13.198 1.00 89.38 175 GLY A N 1
ATOM 1318 C CA . GLY A 1 175 ? -2.879 0.524 -13.597 1.00 89.38 175 GLY A CA 1
ATOM 1319 C C . GLY A 1 175 ? -2.605 1.608 -12.564 1.00 89.38 175 GLY A C 1
ATOM 1320 O O . GLY A 1 175 ? -3.232 1.641 -11.499 1.00 89.38 175 GLY A O 1
ATOM 1321 N N . LYS A 1 176 ? -1.660 2.492 -12.873 1.00 88.56 176 LYS A N 1
ATOM 1322 C CA . LYS A 1 176 ? -1.362 3.648 -12.021 1.00 88.56 176 LYS A CA 1
ATOM 1323 C C . LYS A 1 176 ? -2.373 4.765 -12.272 1.00 88.56 176 LYS A C 1
ATOM 1325 O O . LYS A 1 176 ? -3.028 4.820 -13.310 1.00 88.56 176 LYS A O 1
ATOM 1330 N N . ASN A 1 177 ? -2.461 5.703 -11.344 1.00 84.25 177 ASN A N 1
ATOM 1331 C CA . ASN A 1 177 ? -3.202 6.948 -11.538 1.00 84.25 177 ASN A CA 1
ATOM 1332 C C . ASN A 1 177 ? -2.328 8.140 -11.121 1.00 84.25 177 ASN A C 1
ATOM 1334 O O . ASN A 1 177 ? -1.159 7.969 -10.781 1.00 84.25 177 ASN A O 1
ATOM 1338 N N . ALA A 1 178 ? -2.879 9.353 -11.176 1.00 80.94 178 ALA A N 1
ATOM 1339 C CA . ALA A 1 178 ? -2.139 10.575 -10.857 1.00 80.94 178 ALA A CA 1
ATOM 1340 C C . ALA A 1 178 ? -1.622 10.630 -9.405 1.00 80.94 178 ALA A C 1
ATOM 1342 O O . ALA A 1 178 ? -0.692 11.374 -9.119 1.00 80.94 178 ALA A O 1
ATOM 1343 N N . SER A 1 179 ? -2.208 9.852 -8.493 1.00 83.38 179 SER A N 1
ATOM 1344 C CA . SER A 1 179 ? -1.929 9.908 -7.055 1.00 83.38 179 SER A CA 1
ATOM 1345 C C . SER A 1 179 ? -1.353 8.611 -6.483 1.00 83.38 179 SER A C 1
ATOM 1347 O O . SER A 1 179 ? -0.982 8.584 -5.312 1.00 83.38 179 SER A O 1
ATOM 1349 N N . SER A 1 180 ? -1.269 7.537 -7.271 1.00 85.69 180 SER A N 1
ATOM 1350 C CA . SER A 1 180 ? -0.718 6.252 -6.838 1.00 85.69 180 SER A CA 1
ATOM 1351 C C . SER A 1 180 ? -0.046 5.505 -7.986 1.00 85.69 180 SER A C 1
ATOM 1353 O O . SER A 1 180 ? -0.582 5.456 -9.095 1.00 85.69 180 SER A O 1
ATOM 1355 N N . GLY A 1 181 ? 1.085 4.860 -7.704 1.00 84.06 181 GLY A N 1
ATOM 1356 C CA . GLY A 1 181 ? 1.821 4.044 -8.678 1.00 84.06 181 GLY A CA 1
ATOM 1357 C C . GLY A 1 181 ? 2.762 4.802 -9.615 1.00 84.06 181 GLY A C 1
ATOM 1358 O O . GLY A 1 181 ? 3.218 4.245 -10.606 1.00 84.06 181 GLY A O 1
ATOM 1359 N N . GLY A 1 182 ? 3.078 6.064 -9.327 1.00 87.94 182 GLY A N 1
ATOM 1360 C CA . GLY A 1 182 ? 4.188 6.771 -9.970 1.00 87.94 182 GLY A CA 1
ATOM 1361 C C . GLY A 1 182 ? 5.574 6.231 -9.580 1.00 87.94 182 GLY A C 1
ATOM 1362 O O . GLY A 1 182 ? 5.780 5.723 -8.479 1.00 87.94 182 GLY A O 1
ATOM 1363 N N . THR A 1 183 ? 6.541 6.386 -10.484 1.00 93.56 183 THR A N 1
ATOM 1364 C CA . THR A 1 183 ? 7.964 6.092 -10.237 1.00 93.56 183 THR A CA 1
ATOM 1365 C C . THR A 1 183 ? 8.692 7.205 -9.501 1.00 93.56 183 THR A C 1
ATOM 1367 O O . THR A 1 183 ? 9.791 6.974 -9.003 1.00 93.56 183 THR A O 1
ATOM 1370 N N . GLY A 1 184 ? 8.122 8.412 -9.443 1.00 93.19 184 GLY A N 1
ATOM 1371 C CA . GLY A 1 184 ? 8.840 9.593 -8.985 1.00 93.19 184 GLY A CA 1
ATOM 1372 C C . GLY A 1 184 ? 10.106 9.837 -9.802 1.00 93.19 184 GLY A C 1
ATOM 1373 O O . GLY A 1 184 ? 10.161 9.555 -11.000 1.00 93.19 184 GLY A O 1
ATOM 1374 N N . PHE A 1 185 ? 11.153 10.296 -9.120 1.00 94.19 185 PHE A N 1
ATOM 1375 C CA . PHE A 1 185 ? 12.490 10.481 -9.686 1.00 94.19 185 PHE A CA 1
ATOM 1376 C C . PHE A 1 185 ? 13.251 9.176 -9.994 1.00 94.19 185 PHE A C 1
ATOM 1378 O O . PHE A 1 185 ? 14.362 9.243 -10.523 1.00 94.19 185 PHE A O 1
ATOM 1385 N N . LEU A 1 186 ? 12.714 7.996 -9.654 1.00 95.62 186 LEU A N 1
ATOM 1386 C CA . LEU A 1 186 ? 13.379 6.733 -9.980 1.00 95.62 186 LEU A CA 1
ATOM 1387 C C . LEU A 1 186 ? 13.245 6.403 -11.476 1.00 95.62 186 LEU A C 1
ATOM 1389 O O . LEU A 1 186 ? 12.246 6.759 -12.108 1.00 95.62 186 LEU A O 1
ATOM 1393 N N . PRO A 1 187 ? 14.219 5.673 -12.052 1.00 93.88 187 PRO A N 1
ATOM 1394 C CA . PRO A 1 187 ? 14.139 5.198 -13.427 1.00 93.88 187 PRO A CA 1
ATOM 1395 C C . PRO A 1 187 ? 12.851 4.417 -13.716 1.00 93.88 187 PRO A C 1
ATOM 1397 O O . PRO A 1 187 ? 12.386 3.622 -12.898 1.00 93.88 187 PRO A O 1
ATOM 1400 N N . SER A 1 188 ? 12.320 4.574 -14.931 1.00 91.38 188 SER A N 1
ATOM 1401 C CA . SER A 1 188 ? 11.062 3.944 -15.362 1.00 91.38 188 SER A CA 1
ATOM 1402 C C . SER A 1 188 ? 11.061 2.413 -15.292 1.00 91.38 188 SER A C 1
ATOM 1404 O O . SER A 1 188 ? 9.993 1.814 -15.207 1.00 91.38 188 SER A O 1
ATOM 1406 N N . ILE A 1 189 ? 12.237 1.775 -15.266 1.00 91.50 189 ILE A N 1
ATOM 1407 C CA . ILE A 1 189 ? 12.388 0.325 -15.061 1.00 91.50 189 ILE A CA 1
ATOM 1408 C C . ILE A 1 189 ? 11.846 -0.154 -13.704 1.00 91.50 189 ILE A C 1
ATOM 1410 O O . ILE A 1 189 ? 11.523 -1.329 -13.565 1.00 91.50 189 ILE A O 1
ATOM 1414 N N . HIS A 1 190 ? 11.728 0.745 -12.722 1.00 94.12 190 HIS A N 1
ATOM 1415 C CA . HIS A 1 190 ? 11.135 0.478 -11.407 1.00 94.12 190 HIS A CA 1
ATOM 1416 C C . HIS A 1 190 ? 9.665 0.916 -11.328 1.00 94.12 190 HIS A C 1
ATOM 1418 O O . HIS A 1 190 ? 9.073 0.971 -10.247 1.00 94.12 190 HIS A O 1
ATOM 1424 N N . GLY A 1 191 ? 9.066 1.273 -12.465 1.00 92.94 191 GLY A N 1
ATOM 1425 C CA . GLY A 1 191 ? 7.645 1.577 -12.556 1.00 92.94 191 GLY A CA 1
ATOM 1426 C C . GLY A 1 191 ? 6.769 0.346 -12.434 1.00 92.94 191 GLY A C 1
ATOM 1427 O O . GLY A 1 191 ? 7.236 -0.775 -12.642 1.00 92.94 191 GLY A O 1
ATOM 1428 N N . PRO A 1 192 ? 5.488 0.539 -12.083 1.00 93.25 192 PRO A N 1
ATOM 1429 C CA . PRO A 1 192 ? 4.572 -0.574 -12.040 1.00 93.25 192 PRO A CA 1
ATOM 1430 C C . PRO A 1 192 ? 4.362 -1.132 -13.440 1.00 93.25 192 PRO A C 1
ATOM 1432 O O . PRO A 1 192 ? 4.141 -0.405 -14.411 1.00 93.25 192 PRO A O 1
ATOM 1435 N N . PHE A 1 193 ? 4.314 -2.450 -13.513 1.00 92.50 193 PHE A N 1
ATOM 1436 C CA . PHE A 1 193 ? 3.662 -3.126 -14.608 1.00 92.50 193 PHE A CA 1
ATOM 1437 C C . PHE A 1 193 ? 2.145 -2.954 -14.466 1.00 92.50 193 PHE A C 1
ATOM 1439 O O . PHE A 1 193 ? 1.530 -3.448 -13.519 1.00 92.50 193 PHE A O 1
ATOM 1446 N N . GLU A 1 194 ? 1.543 -2.218 -15.393 1.00 91.88 194 GLU A N 1
ATOM 1447 C CA . GLU A 1 194 ? 0.101 -1.974 -15.421 1.00 91.88 194 GLU A CA 1
ATOM 1448 C C . GLU A 1 194 ? -0.604 -3.068 -16.223 1.00 91.88 194 GLU A C 1
ATOM 1450 O O . GLU A 1 194 ? -0.247 -3.318 -17.379 1.00 91.88 194 GLU A O 1
ATOM 1455 N N . THR A 1 195 ? -1.631 -3.695 -15.642 1.00 89.62 195 THR A N 1
ATOM 1456 C CA . THR A 1 195 ? -2.367 -4.774 -16.320 1.00 89.62 195 THR A CA 1
ATOM 1457 C C . THR A 1 195 ? -3.140 -4.284 -17.540 1.00 89.62 195 THR A C 1
ATOM 1459 O O . THR A 1 195 ? -3.428 -5.083 -18.430 1.00 89.62 195 THR A O 1
ATOM 1462 N N . GLY A 1 196 ? -3.472 -2.989 -17.604 1.00 84.44 196 GLY A N 1
ATOM 1463 C CA . GLY A 1 196 ? -4.144 -2.347 -18.742 1.00 84.44 196 GLY A CA 1
ATOM 1464 C C . GLY A 1 196 ? -5.632 -2.691 -18.878 1.00 84.44 196 GLY A C 1
ATOM 1465 O O . GLY A 1 196 ? -6.312 -2.159 -19.751 1.00 84.44 196 GLY A O 1
ATOM 1466 N N . GLY A 1 197 ? -6.138 -3.553 -18.002 1.00 84.06 197 GLY A N 1
ATOM 1467 C CA . GLY A 1 197 ? -7.536 -3.936 -17.872 1.00 84.06 197 GLY A CA 1
ATOM 1468 C C . GLY A 1 197 ? -7.907 -4.065 -16.400 1.00 84.06 197 GLY A C 1
ATOM 1469 O O . GLY A 1 197 ? -7.032 -4.257 -15.550 1.00 84.06 197 GLY A O 1
ATOM 1470 N N . ASP A 1 198 ? -9.200 -3.959 -16.107 1.00 87.00 198 ASP A N 1
ATOM 1471 C CA . ASP A 1 198 ? -9.744 -4.107 -14.761 1.00 87.00 198 ASP A CA 1
ATOM 1472 C C . ASP A 1 198 ? -10.465 -5.459 -14.632 1.00 87.00 198 ASP A C 1
ATOM 1474 O O . ASP A 1 198 ? -11.507 -5.668 -15.264 1.00 87.00 198 ASP A O 1
ATOM 1478 N N . PRO A 1 199 ? -9.947 -6.393 -13.813 1.00 86.75 199 PRO A N 1
ATOM 1479 C CA . PRO A 1 199 ? -10.570 -7.700 -13.642 1.00 86.75 199 PRO A CA 1
ATOM 1480 C C . PRO A 1 199 ? -11.964 -7.614 -13.001 1.00 86.75 199 PRO A C 1
ATOM 1482 O O . PRO A 1 199 ? -12.782 -8.513 -13.217 1.00 86.75 199 PRO A O 1
ATOM 1485 N N . ALA A 1 200 ? -12.270 -6.549 -12.250 1.00 86.50 200 ALA A N 1
ATOM 1486 C CA . ALA A 1 200 ? -13.572 -6.380 -11.612 1.00 86.50 200 ALA A CA 1
ATOM 1487 C C . ALA A 1 200 ? -14.682 -6.119 -12.642 1.00 86.50 200 ALA A C 1
ATOM 1489 O O . ALA A 1 200 ? -15.765 -6.711 -12.550 1.00 86.50 200 ALA A O 1
ATOM 1490 N N . THR A 1 201 ? -14.405 -5.290 -13.651 1.00 86.56 201 THR A N 1
ATOM 1491 C CA . THR A 1 201 ? -15.344 -4.971 -14.738 1.00 86.56 201 THR A CA 1
ATOM 1492 C C . THR A 1 201 ? -15.273 -5.966 -15.898 1.00 86.56 201 THR A C 1
ATOM 1494 O O . THR A 1 201 ? -16.298 -6.297 -16.494 1.00 86.56 201 THR A O 1
ATOM 1497 N N . GLN A 1 202 ? -14.097 -6.521 -16.196 1.00 84.75 202 GLN A N 1
ATOM 1498 C CA . GLN A 1 202 ? -13.858 -7.361 -17.376 1.00 84.75 202 GLN A CA 1
ATOM 1499 C C . GLN A 1 202 ? -13.867 -8.870 -17.081 1.00 84.75 202 GLN A C 1
ATOM 1501 O O . GLN A 1 202 ? -13.250 -9.634 -17.811 1.00 84.75 202 GLN A O 1
ATOM 1506 N N . LYS A 1 203 ? -14.595 -9.334 -16.058 1.00 82.12 203 LYS A N 1
ATOM 1507 C CA . LYS A 1 203 ? -14.570 -10.711 -15.503 1.00 82.12 203 LYS A CA 1
ATOM 1508 C C . LYS A 1 203 ? -14.338 -11.872 -16.491 1.00 82.12 203 LYS A C 1
ATOM 1510 O O . LYS A 1 203 ? -13.591 -12.787 -16.174 1.00 82.12 203 LYS A O 1
ATOM 1515 N N . LYS A 1 204 ? -14.986 -11.870 -17.666 1.00 81.94 204 LYS A N 1
ATOM 1516 C CA . LYS A 1 204 ? -14.858 -12.940 -18.683 1.00 81.94 204 LYS A CA 1
ATOM 1517 C C . LYS A 1 204 ? -13.800 -12.679 -19.763 1.00 81.94 204 LYS A C 1
ATOM 1519 O O . LYS A 1 204 ? -13.326 -13.625 -20.376 1.00 81.94 204 LYS A O 1
ATOM 1524 N N . ASN A 1 205 ? -13.453 -11.415 -20.002 1.00 83.88 205 ASN A N 1
ATOM 1525 C CA . ASN A 1 205 ? -12.589 -10.968 -21.100 1.00 83.88 205 ASN A CA 1
ATOM 1526 C C . ASN A 1 205 ? -11.357 -10.201 -20.597 1.00 83.88 205 ASN A C 1
ATOM 1528 O O . ASN A 1 205 ? -10.738 -9.465 -21.364 1.00 83.88 205 ASN A O 1
ATOM 1532 N N . PHE A 1 206 ? -11.022 -10.338 -19.313 1.00 87.12 206 PHE A N 1
ATOM 1533 C CA . PHE A 1 206 ? -9.859 -9.705 -18.718 1.00 87.12 206 PHE A CA 1
ATOM 1534 C C . PHE A 1 206 ? -8.606 -10.242 -19.404 1.00 87.12 206 PHE A C 1
ATOM 1536 O O . PHE A 1 206 ? -8.362 -11.450 -19.443 1.00 87.12 206 PHE A O 1
ATOM 1543 N N . LYS A 1 207 ? -7.832 -9.327 -19.978 1.00 82.81 207 LYS A N 1
ATOM 1544 C CA . LYS A 1 207 ? -6.567 -9.622 -20.636 1.00 82.81 207 LYS A CA 1
ATOM 1545 C C . LYS A 1 207 ? -5.518 -8.709 -20.041 1.00 82.81 207 LYS A C 1
ATOM 1547 O O . LYS A 1 207 ? -5.720 -7.501 -19.969 1.00 82.81 207 LYS A O 1
ATOM 1552 N N . VAL A 1 208 ? -4.406 -9.303 -19.635 1.00 84.69 208 VAL A N 1
ATOM 1553 C CA . VAL A 1 208 ? -3.243 -8.553 -19.181 1.00 84.69 208 VAL A CA 1
ATOM 1554 C C . VAL A 1 208 ? -2.492 -8.064 -20.415 1.00 84.69 208 VAL A C 1
ATOM 1556 O O . VAL A 1 208 ? -2.213 -8.849 -21.329 1.00 84.69 208 VAL A O 1
ATOM 1559 N N . ARG A 1 209 ? -2.194 -6.765 -20.455 1.00 76.44 209 ARG A N 1
ATOM 1560 C CA . ARG A 1 209 ? -1.357 -6.155 -21.492 1.00 76.44 209 ARG A CA 1
ATOM 1561 C C . ARG A 1 209 ? -0.031 -6.917 -21.598 1.00 76.44 209 ARG A C 1
ATOM 1563 O O . ARG A 1 209 ? 0.502 -7.351 -20.590 1.00 76.44 209 ARG A O 1
ATOM 1570 N N . ASP A 1 210 ? 0.479 -7.120 -22.808 1.00 73.00 210 ASP A N 1
ATOM 1571 C CA . ASP A 1 210 ? 1.794 -7.735 -23.063 1.00 73.00 210 ASP A CA 1
ATOM 1572 C C . ASP A 1 210 ? 1.978 -9.206 -22.613 1.00 73.00 210 ASP A C 1
ATOM 1574 O O . ASP A 1 210 ? 3.085 -9.732 -22.691 1.00 73.00 210 ASP A O 1
ATOM 1578 N N . PHE A 1 211 ? 0.908 -9.916 -22.220 1.00 75.81 211 PHE A N 1
ATOM 1579 C CA . PHE A 1 211 ? 0.946 -11.365 -21.921 1.00 75.81 211 PHE A CA 1
ATOM 1580 C C . PHE A 1 211 ? 0.497 -12.267 -23.085 1.00 75.81 211 PHE A C 1
ATOM 1582 O O . PHE A 1 211 ? 0.597 -13.491 -23.002 1.00 75.81 211 PHE A O 1
ATOM 1589 N N . SER A 1 212 ? -0.005 -11.692 -24.180 1.00 73.31 212 SER A N 1
ATOM 1590 C CA . SER A 1 212 ? -0.359 -12.435 -25.394 1.00 73.31 212 SER A CA 1
ATOM 1591 C C . SER A 1 212 ? 0.754 -12.360 -26.430 1.00 73.31 212 SER A C 1
ATOM 1593 O O . SER A 1 212 ? 1.268 -11.276 -26.705 1.00 73.31 212 SER A O 1
ATOM 1595 N N . LEU A 1 213 ? 1.061 -13.488 -27.072 1.00 74.31 213 LEU A N 1
ATOM 1596 C CA . LEU A 1 213 ? 1.950 -13.496 -28.230 1.00 74.31 213 LEU A CA 1
ATOM 1597 C C . LEU A 1 213 ? 1.379 -12.589 -29.339 1.00 74.31 213 LEU A C 1
ATOM 1599 O O . LEU A 1 213 ? 0.164 -12.614 -29.569 1.00 74.31 213 LEU A O 1
ATOM 1603 N N . PRO A 1 214 ? 2.218 -11.802 -30.041 1.00 78.00 214 PRO A N 1
ATOM 1604 C CA . PRO A 1 214 ? 1.791 -11.080 -31.233 1.00 78.00 214 PRO A CA 1
ATOM 1605 C C . PRO A 1 214 ? 1.104 -12.025 -32.224 1.00 78.00 214 PRO A C 1
ATOM 1607 O O . PRO A 1 214 ? 1.515 -13.175 -32.366 1.00 78.00 214 PRO A O 1
ATOM 1610 N N . ALA A 1 215 ? 0.087 -11.544 -32.943 1.00 76.44 215 ALA A N 1
ATOM 1611 C CA . ALA A 1 215 ? -0.745 -12.380 -33.820 1.00 76.44 215 ALA A CA 1
ATOM 1612 C C . ALA A 1 215 ? 0.045 -13.181 -34.880 1.00 76.44 215 ALA A C 1
ATOM 1614 O O . ALA A 1 215 ? -0.423 -14.205 -35.365 1.00 76.44 215 ALA A O 1
ATOM 1615 N N . ASN A 1 216 ? 1.250 -12.731 -35.229 1.00 81.56 216 ASN A N 1
ATOM 1616 C CA . ASN A 1 216 ? 2.155 -13.354 -36.194 1.00 81.56 216 ASN A CA 1
ATOM 1617 C C . ASN A 1 216 ? 3.266 -14.214 -35.557 1.00 81.56 216 ASN A C 1
ATOM 1619 O O . ASN A 1 216 ? 4.203 -14.611 -36.255 1.00 81.56 216 ASN A O 1
ATOM 1623 N N . LEU A 1 217 ? 3.209 -14.489 -34.251 1.00 81.25 217 LEU A N 1
ATOM 1624 C CA . LEU A 1 217 ? 4.252 -15.211 -33.527 1.00 81.25 217 LEU A CA 1
ATOM 1625 C C . LEU A 1 217 ? 3.671 -16.437 -32.809 1.00 81.25 217 LEU A C 1
ATOM 1627 O O . LEU A 1 217 ? 2.968 -16.319 -31.812 1.00 81.25 217 LEU A O 1
ATOM 1631 N N . SER A 1 218 ? 3.987 -17.634 -33.307 1.00 85.44 218 SER A N 1
ATOM 1632 C CA . SER A 1 218 ? 3.677 -18.882 -32.605 1.00 85.44 218 SER A CA 1
ATOM 1633 C C . SER A 1 218 ? 4.656 -19.117 -31.452 1.00 85.44 218 SER A C 1
ATOM 1635 O O . SER A 1 218 ? 5.795 -18.639 -31.471 1.00 85.44 218 SER A O 1
ATOM 1637 N N . LEU A 1 219 ? 4.229 -19.900 -30.457 1.00 83.94 219 LEU A N 1
ATOM 1638 C CA . LEU A 1 219 ? 5.088 -20.297 -29.339 1.00 83.94 219 LEU A CA 1
ATOM 1639 C C . LEU A 1 219 ? 6.334 -21.057 -29.826 1.00 83.94 219 LEU A C 1
ATOM 1641 O O . LEU A 1 219 ? 7.432 -20.812 -29.337 1.00 83.94 219 LEU A O 1
ATOM 1645 N N . GLU A 1 220 ? 6.181 -21.904 -30.845 1.00 87.50 220 GLU A N 1
ATOM 1646 C CA . GLU A 1 220 ? 7.286 -22.632 -31.480 1.00 87.50 220 GLU A CA 1
ATOM 1647 C C . GLU A 1 220 ? 8.324 -21.673 -32.087 1.00 87.50 220 GLU A C 1
ATOM 1649 O O . GLU A 1 220 ? 9.528 -21.813 -31.861 1.00 87.50 220 GLU A O 1
ATOM 1654 N N . ASN A 1 221 ? 7.863 -20.635 -32.795 1.00 86.88 221 ASN A N 1
ATOM 1655 C CA . ASN A 1 221 ? 8.745 -19.614 -33.356 1.00 86.88 221 ASN A CA 1
ATOM 1656 C C . ASN A 1 221 ? 9.478 -18.830 -32.259 1.00 86.88 221 ASN A C 1
ATOM 1658 O O . ASN A 1 221 ? 10.655 -18.503 -32.430 1.00 86.88 221 ASN A O 1
ATOM 1662 N N . LEU A 1 222 ? 8.813 -18.536 -31.137 1.00 88.00 222 LEU A N 1
ATOM 1663 C CA . LEU A 1 222 ? 9.441 -17.876 -29.991 1.00 88.00 222 LEU A CA 1
ATOM 1664 C C . LEU A 1 222 ? 10.530 -18.754 -29.364 1.00 88.00 222 LEU A C 1
ATOM 1666 O O . LEU A 1 222 ? 11.658 -18.292 -29.194 1.00 88.00 222 LEU A O 1
ATOM 1670 N N . GLN A 1 223 ? 10.211 -20.017 -29.078 1.00 90.31 223 GLN A N 1
ATOM 1671 C CA . GLN A 1 223 ? 11.144 -20.980 -28.487 1.00 90.31 223 GLN A CA 1
ATOM 1672 C C . GLN A 1 223 ? 12.364 -21.194 -29.386 1.00 90.31 223 GLN A C 1
ATOM 1674 O O . GLN A 1 223 ? 13.500 -21.152 -28.912 1.00 90.31 223 GLN A O 1
ATOM 1679 N N . ARG A 1 224 ? 12.156 -21.323 -30.704 1.00 90.31 224 ARG A N 1
ATOM 1680 C CA . ARG A 1 224 ? 13.250 -21.427 -31.679 1.00 90.31 224 ARG A CA 1
ATOM 1681 C C . ARG A 1 224 ? 14.159 -20.196 -31.650 1.00 90.31 224 ARG A C 1
ATOM 1683 O O . ARG A 1 224 ? 15.379 -20.341 -31.675 1.00 90.31 224 ARG A O 1
ATOM 1690 N N . ARG A 1 225 ? 13.591 -18.986 -31.576 1.00 90.81 225 ARG A N 1
ATOM 1691 C CA . ARG A 1 225 ? 14.370 -17.736 -31.492 1.00 90.81 225 ARG A CA 1
ATOM 1692 C C . ARG A 1 225 ? 15.149 -17.627 -30.181 1.00 90.81 225 ARG A C 1
ATOM 1694 O O . ARG A 1 225 ? 16.310 -17.231 -30.218 1.00 90.81 225 ARG A O 1
ATOM 1701 N N . GLN A 1 226 ? 14.548 -18.005 -29.051 1.00 90.56 226 GLN A N 1
ATOM 1702 C CA . GLN A 1 226 ? 15.233 -18.047 -27.753 1.00 90.56 226 GLN A CA 1
ATOM 1703 C C . GLN A 1 226 ? 16.388 -19.055 -27.759 1.00 90.56 226 GLN A C 1
ATOM 1705 O O . GLN A 1 226 ? 17.483 -18.724 -27.313 1.00 90.56 226 GLN A O 1
ATOM 1710 N N . ALA A 1 227 ? 16.187 -20.244 -28.336 1.00 92.00 227 ALA A N 1
ATOM 1711 C CA . ALA A 1 227 ? 17.238 -21.251 -28.461 1.00 92.00 227 ALA A CA 1
ATOM 1712 C C . ALA A 1 227 ? 18.426 -20.741 -29.293 1.00 92.00 227 ALA A C 1
ATOM 1714 O O . ALA A 1 227 ? 19.569 -20.835 -28.850 1.00 92.00 227 ALA A O 1
ATOM 1715 N N . VAL A 1 228 ? 18.164 -20.136 -30.459 1.00 94.00 228 VAL A N 1
ATOM 1716 C CA . VAL A 1 228 ? 19.218 -19.539 -31.300 1.00 94.00 228 VAL A CA 1
ATOM 1717 C C . VAL A 1 228 ? 19.937 -18.405 -30.567 1.00 94.00 228 VAL A C 1
ATOM 1719 O O . VAL A 1 228 ? 21.165 -18.360 -30.584 1.00 94.00 228 VAL A O 1
ATOM 1722 N N . ARG A 1 229 ? 19.202 -17.515 -29.885 1.00 93.00 229 ARG A N 1
ATOM 1723 C CA . ARG A 1 229 ? 19.794 -16.438 -29.077 1.00 93.00 229 ARG A CA 1
ATOM 1724 C C . ARG A 1 229 ? 20.744 -16.997 -28.016 1.00 93.00 229 ARG A C 1
ATOM 1726 O O . ARG A 1 229 ? 21.874 -16.530 -27.930 1.00 93.00 229 ARG A O 1
ATOM 1733 N N . ASN A 1 230 ? 20.317 -18.010 -27.265 1.00 92.19 230 ASN A N 1
ATOM 1734 C CA . ASN A 1 230 ? 21.134 -18.620 -26.216 1.00 92.19 230 ASN A CA 1
ATOM 1735 C C . ASN A 1 230 ? 22.407 -19.266 -26.786 1.00 92.19 230 ASN A C 1
ATOM 1737 O O . ASN A 1 230 ? 23.476 -19.116 -26.201 1.00 92.19 230 ASN A O 1
ATOM 1741 N N . MET A 1 231 ? 22.321 -19.927 -27.949 1.00 91.31 231 MET A N 1
ATOM 1742 C CA . MET A 1 231 ? 23.500 -20.480 -28.634 1.00 91.31 231 MET A CA 1
ATOM 1743 C C . MET A 1 231 ? 24.496 -19.387 -29.051 1.00 91.31 231 MET A C 1
ATOM 1745 O O . MET A 1 231 ? 25.705 -19.586 -28.952 1.00 91.31 231 MET A O 1
ATOM 1749 N N . VAL A 1 232 ? 24.005 -18.235 -29.520 1.00 93.94 232 VAL A N 1
ATOM 1750 C CA . VAL A 1 232 ? 24.856 -17.095 -29.895 1.00 93.94 232 VAL A CA 1
ATOM 1751 C C . VAL A 1 232 ? 25.484 -16.449 -28.657 1.00 93.94 232 VAL A C 1
ATOM 1753 O O . VAL A 1 232 ? 26.690 -16.219 -28.651 1.00 93.94 232 VAL A O 1
ATOM 1756 N N . GLU A 1 233 ? 24.710 -16.206 -27.594 1.00 90.75 233 GLU A N 1
ATOM 1757 C CA . GLU A 1 233 ? 25.219 -15.632 -26.337 1.00 90.75 233 GLU A CA 1
ATOM 1758 C C . GLU A 1 233 ? 26.303 -16.514 -25.696 1.00 90.75 233 GLU A C 1
ATOM 1760 O O . GLU A 1 233 ? 27.315 -15.992 -25.231 1.00 90.75 233 GLU A O 1
ATOM 1765 N N . GLN A 1 234 ? 26.145 -17.842 -25.737 1.00 88.88 234 GLN A N 1
ATOM 1766 C CA . GLN A 1 234 ? 27.161 -18.795 -25.268 1.00 88.88 234 GLN A CA 1
ATOM 1767 C C . GLN A 1 234 ? 28.466 -18.751 -26.068 1.00 88.88 234 GLN A C 1
ATOM 1769 O O . GLN A 1 234 ? 29.497 -19.160 -25.552 1.00 88.88 234 GLN A O 1
ATOM 1774 N N . ARG A 1 235 ? 28.425 -18.299 -27.325 1.00 84.19 235 ARG A N 1
ATOM 1775 C CA . ARG A 1 235 ? 29.600 -18.233 -28.203 1.00 84.19 235 ARG A CA 1
ATOM 1776 C C . ARG A 1 235 ? 30.322 -16.885 -28.140 1.00 84.19 235 ARG A C 1
ATOM 1778 O O . ARG A 1 235 ? 31.445 -16.786 -28.623 1.00 84.19 235 ARG A O 1
ATOM 1785 N N . ILE A 1 236 ? 29.652 -15.854 -27.622 1.00 84.06 236 ILE A N 1
ATOM 1786 C CA . ILE A 1 236 ? 30.188 -14.492 -27.476 1.00 84.06 236 ILE A CA 1
ATOM 1787 C C . ILE A 1 236 ? 30.766 -14.258 -26.066 1.00 84.06 236 ILE A C 1
ATOM 1789 O O . ILE A 1 236 ? 31.607 -13.375 -25.909 1.00 84.06 236 ILE A O 1
ATOM 1793 N N . ARG A 1 237 ? 30.343 -15.032 -25.058 1.00 52.78 237 ARG A N 1
ATOM 1794 C CA . ARG A 1 237 ? 31.016 -15.112 -23.749 1.00 52.78 237 ARG A CA 1
ATOM 1795 C C . ARG A 1 237 ? 32.250 -16.002 -23.810 1.00 52.78 237 ARG A C 1
ATOM 1797 O O . ARG A 1 237 ? 33.206 -15.673 -23.078 1.00 52.78 237 ARG A O 1
#

Sequence (237 aa):
MRISQDSVYGCTDFRSMPRRQMLQAGVLGTLGLSMADLFRLQAEETMPTAGASGKKIEPRAMSVIQINLPGGFPHHESFDPKPEAPVEYRGSFGVAKTNTGDVFSDNLPVLASIADKITVVRSVVGKIPDHGLATYHLHTGYTPSTVIDYPQMGSIVSHELGARGELPCYIAIPGKNASSGGTGFLPSIHGPFETGGDPATQKKNFKVRDFSLPANLSLENLQRRQAVRNMVEQRIR

pLDDT: mean 83.46, std 12.97, range [37.66, 97.06]